Protein AF-A0A9D5B516-F1 (afdb_monomer_lite)

InterPro domains:
  IPR006068 Cation-transporting P-type ATPase, C-terminal [PF00689] (75-231)
  IPR023298 P-type ATPase, transmembrane domain superfamily [SSF81665] (30-233)

Organism: Pisum sativum (NCBI:txid3888)

Foldseek 3Di:
DDDDDDDDDDDPDDALPDPVNVVVVVVVVVVPPCPPVNVVVVVVVVVVVVLQVVVVVVVVVVVVVLVCCLVVCLVVCVVVPPDPDVVVVLDDDDDPPDPPDDVLNVLLVVLLVVLLVVVLVCLQPCVCVVVVDDDPCSNQQSVQLSVLLSLLLVLLVSLLSNDSQDLCSPVCCVVDPVNVVVSVVSVVVSQCCQQPVCVSNVHHNHPVVSVVVSNVSSVVSSVSSSVSSPDDDPPVPPPPPPDPPPDDDDDDDPPDD

Radius of gyration: 33.3 Å; chains: 1; bounding box: 100×60×93 Å

Sequence (257 aa):
MGGYVKRKMLVTTVGMRTEWGKLMETLNEGGDDETPLQVKLNGVATIIGKIGLGFAIVTFLVLTIRFLVEKALHGALALATEPPNDGLLKRPPVGRGTSFITKTIWRNTIGQSIYQLIVLAILNFDGKRLLRIGGSDATEVLNTLIFNSFVFCQVFNEINSRDMEKINIFKGMFDCCIFLMIIFATVAFQAVIVEFLGAFASTVPLSWQFWLLSVLIGAISMPVAVILKRIPVENKNTTNKQHHDGYDALPSGPELA

pLDDT: mean 70.02, std 14.59, range [35.12, 92.56]

Secondary structure (DSSP, 8-state):
-PPP--PPP-----STTSHHHHHHHHHHHTTSS--HHHHHHHHHHHHHHHHHHHHHHHHHHHHHHHHHHHHHHHHHHHHHH----TTSTTSPP--TT--SS-HHHHHHHHHHHHHHHHHHHHHHHHHHHHTT--STTHHHHHHHHHHHHHHHHHHHHHHHHT-SS-S-TTTTTTT-HHHHHHHHHHHHHHHHHHHH-HHHHT--PPPHHHHHHHHHHHHHHHHHHHHHHHS------------TTS-PPPP-SS---

Structure (mmCIF, N/CA/C/O backbone):
data_AF-A0A9D5B516-F1
#
_entry.id   AF-A0A9D5B516-F1
#
loop_
_atom_site.group_PDB
_atom_site.id
_atom_site.type_symbol
_atom_site.label_atom_id
_atom_site.label_alt_id
_atom_site.label_comp_id
_atom_site.label_asym_id
_atom_site.label_entity_id
_atom_site.label_seq_id
_atom_site.pdbx_PDB_ins_code
_atom_site.Cartn_x
_atom_site.Cartn_y
_atom_site.Cartn_z
_atom_site.occupancy
_atom_site.B_iso_or_equiv
_atom_site.auth_seq_id
_atom_site.auth_comp_id
_atom_site.auth_asym_id
_atom_site.auth_atom_id
_atom_site.pdbx_PDB_model_num
ATOM 1 N N . MET A 1 1 ? 70.829 41.400 -36.667 1.00 46.44 1 MET A N 1
ATOM 2 C CA . MET A 1 1 ? 70.015 42.555 -37.108 1.00 46.44 1 MET A CA 1
ATOM 3 C C . MET A 1 1 ? 68.757 41.995 -37.774 1.00 46.44 1 MET A C 1
ATOM 5 O O . MET A 1 1 ? 68.858 41.477 -38.875 1.00 46.44 1 MET A O 1
ATOM 9 N N . GLY A 1 2 ? 67.629 41.919 -37.055 1.00 50.34 2 GLY A N 1
ATOM 10 C CA . GLY A 1 2 ? 66.394 41.271 -37.531 1.00 50.34 2 GLY A CA 1
ATOM 11 C C . GLY A 1 2 ? 65.513 42.237 -38.326 1.00 50.34 2 GLY A C 1
ATOM 12 O O . GLY A 1 2 ? 65.158 43.296 -37.814 1.00 50.34 2 GLY A O 1
ATOM 13 N N . GLY A 1 3 ? 65.196 41.897 -39.577 1.00 57.47 3 GLY A N 1
ATOM 14 C CA . GLY A 1 3 ? 64.365 42.714 -40.464 1.00 57.47 3 GLY A CA 1
ATOM 15 C C . GLY A 1 3 ? 62.874 42.405 -40.310 1.00 57.47 3 GLY A C 1
ATOM 16 O O . GLY A 1 3 ? 62.458 41.259 -40.454 1.00 57.47 3 GLY A O 1
ATOM 17 N N . TYR A 1 4 ? 62.059 43.428 -40.049 1.00 59.72 4 TYR A N 1
ATOM 18 C CA . TYR A 1 4 ? 60.600 43.316 -40.023 1.00 59.72 4 TYR A CA 1
ATOM 19 C C . TYR A 1 4 ? 60.025 43.516 -41.432 1.00 59.72 4 TYR A C 1
ATOM 21 O O . TYR A 1 4 ? 60.155 44.590 -42.017 1.00 59.72 4 TYR A O 1
ATOM 29 N N . VAL A 1 5 ? 59.346 42.499 -41.971 1.00 71.00 5 VAL A N 1
ATOM 30 C CA . VAL A 1 5 ? 58.589 42.599 -43.230 1.00 71.00 5 VAL A CA 1
ATOM 31 C C . VAL A 1 5 ? 57.191 43.141 -42.932 1.00 71.00 5 VAL A C 1
ATOM 33 O O . VAL A 1 5 ? 56.378 42.480 -42.285 1.00 71.00 5 VAL A O 1
ATOM 36 N N . LYS A 1 6 ? 56.887 44.346 -43.424 1.00 66.25 6 LYS A N 1
ATOM 37 C CA . LYS A 1 6 ? 55.559 44.966 -43.297 1.00 66.25 6 LYS A CA 1
ATOM 38 C C . LYS A 1 6 ? 54.643 44.443 -44.411 1.00 66.25 6 LYS A C 1
ATOM 40 O O . LYS A 1 6 ? 54.764 44.861 -45.558 1.00 66.25 6 LYS A O 1
ATOM 45 N N . ARG A 1 7 ? 53.714 43.537 -44.085 1.00 74.25 7 ARG A N 1
ATOM 46 C CA . ARG A 1 7 ? 52.625 43.130 -44.993 1.00 74.25 7 ARG A CA 1
ATOM 47 C C . ARG A 1 7 ? 51.401 44.013 -44.754 1.00 74.25 7 ARG A C 1
ATOM 49 O O . ARG A 1 7 ? 50.994 44.199 -43.611 1.00 74.25 7 ARG A O 1
ATOM 56 N N . LYS A 1 8 ? 50.825 44.562 -45.826 1.00 70.25 8 LYS A N 1
ATOM 57 C CA . LYS A 1 8 ? 49.517 45.232 -45.795 1.00 70.25 8 LYS A CA 1
ATOM 58 C C . LYS A 1 8 ? 48.463 44.232 -46.264 1.00 70.25 8 LYS A C 1
ATOM 60 O O . LYS A 1 8 ? 48.604 43.661 -47.340 1.00 70.25 8 LYS A O 1
ATOM 65 N N . MET A 1 9 ? 47.449 44.007 -45.437 1.00 79.31 9 MET A N 1
ATOM 66 C CA . MET A 1 9 ? 46.329 43.110 -45.716 1.00 79.31 9 MET A CA 1
ATOM 67 C C . MET A 1 9 ? 45.123 43.964 -46.111 1.00 79.31 9 MET A C 1
ATOM 69 O O . MET A 1 9 ? 44.780 44.900 -45.390 1.00 79.31 9 MET A O 1
ATOM 73 N N . LEU A 1 10 ? 44.518 43.682 -47.266 1.00 76.12 10 LEU A N 1
ATOM 74 C CA . LEU A 1 10 ? 43.306 44.359 -47.719 1.00 76.12 10 LEU A CA 1
ATOM 75 C C . LEU A 1 10 ? 42.102 43.528 -47.270 1.00 76.12 10 LEU A C 1
ATOM 77 O O . LEU A 1 10 ? 41.919 42.404 -47.731 1.00 76.12 10 LEU A O 1
ATOM 81 N N . VAL A 1 11 ? 41.305 44.064 -46.350 1.00 73.62 11 VAL A N 1
ATOM 82 C CA . VAL A 1 11 ? 40.075 43.408 -45.899 1.00 73.62 11 VAL A CA 1
ATOM 83 C C . VAL A 1 11 ? 38.966 43.775 -46.881 1.00 73.62 11 VAL A C 1
ATOM 85 O O . VAL A 1 11 ? 38.553 44.929 -46.943 1.00 73.62 11 VAL A O 1
ATOM 88 N N . THR A 1 12 ? 38.523 42.811 -47.688 1.00 76.56 12 THR A N 1
ATOM 89 C CA . THR A 1 12 ? 37.541 43.033 -48.764 1.00 76.56 12 THR A CA 1
ATOM 90 C C . THR A 1 12 ? 36.096 43.048 -48.267 1.00 76.56 12 THR A C 1
ATOM 92 O O . THR A 1 12 ? 35.256 43.713 -48.866 1.00 76.56 12 THR A O 1
ATOM 95 N N . THR A 1 13 ? 35.799 42.359 -47.162 1.00 72.12 13 THR A N 1
ATOM 96 C CA . THR A 1 13 ? 34.459 42.288 -46.555 1.00 72.12 13 THR A CA 1
ATOM 97 C C . THR A 1 13 ? 34.554 41.964 -45.063 1.00 72.12 13 THR A C 1
ATOM 99 O O . THR A 1 13 ? 35.374 41.135 -44.674 1.00 72.12 13 THR A O 1
ATOM 102 N N . VAL A 1 14 ? 33.688 42.565 -44.241 1.00 78.44 14 VAL A N 1
ATOM 103 C CA . VAL A 1 14 ? 33.515 42.271 -42.803 1.00 78.44 14 VAL A CA 1
ATOM 104 C C . VAL A 1 14 ? 32.015 42.128 -42.515 1.00 78.44 14 VAL A C 1
ATOM 106 O O . VAL A 1 14 ? 31.201 42.765 -43.184 1.00 78.44 14 VAL A O 1
ATOM 109 N N . GLY A 1 15 ? 31.636 41.291 -41.546 1.00 79.31 15 GLY A N 1
ATOM 110 C CA . GLY A 1 15 ? 30.239 41.090 -41.134 1.00 79.31 15 GLY A CA 1
ATOM 111 C C . GLY A 1 15 ? 29.528 39.946 -41.868 1.00 79.31 15 GLY A C 1
ATOM 112 O O . GLY A 1 15 ? 30.177 39.053 -42.411 1.00 79.31 15 GLY A O 1
ATOM 113 N N . MET A 1 16 ? 28.191 39.966 -41.897 1.00 77.69 16 MET A N 1
ATOM 114 C CA . MET A 1 16 ? 27.343 38.852 -42.380 1.00 77.69 16 MET A CA 1
ATOM 115 C C . MET A 1 16 ? 27.562 38.484 -43.858 1.00 77.69 16 MET A C 1
ATOM 117 O O . MET A 1 16 ? 27.297 37.368 -44.275 1.00 77.69 16 MET A O 1
ATOM 121 N N . ARG A 1 17 ? 28.136 39.393 -44.660 1.00 78.12 17 ARG A N 1
ATOM 122 C CA . ARG A 1 17 ? 28.487 39.128 -46.068 1.00 78.12 17 ARG A CA 1
ATOM 123 C C . ARG A 1 17 ? 29.756 38.281 -46.244 1.00 78.12 17 ARG A C 1
ATOM 125 O O . ARG A 1 17 ? 30.077 37.920 -47.374 1.00 78.12 17 ARG A O 1
ATOM 132 N N . THR A 1 18 ? 30.489 38.008 -45.164 1.00 85.56 18 THR A N 1
ATOM 133 C CA . THR A 1 18 ? 31.666 37.125 -45.167 1.00 85.56 18 THR A CA 1
ATOM 134 C C . THR A 1 18 ? 31.250 35.661 -45.083 1.00 85.56 18 THR A C 1
ATOM 136 O O . THR A 1 18 ? 30.180 35.354 -44.576 1.00 85.56 18 THR A O 1
ATOM 139 N N . GLU A 1 19 ? 32.112 34.744 -45.518 1.00 79.25 19 GLU A N 1
ATOM 140 C CA . GLU A 1 19 ? 31.844 33.301 -45.414 1.00 79.25 19 GLU A CA 1
ATOM 141 C C . GLU A 1 19 ? 31.667 32.846 -43.956 1.00 79.25 19 GLU A C 1
ATOM 143 O O . GLU A 1 19 ? 30.775 32.060 -43.664 1.00 79.25 19 GLU A O 1
ATOM 148 N N . TRP A 1 20 ? 32.435 33.414 -43.019 1.00 81.56 20 TRP A N 1
ATOM 149 C CA . TRP A 1 20 ? 32.234 33.198 -41.581 1.00 81.56 20 TRP A CA 1
ATOM 150 C C . TRP A 1 20 ? 30.916 33.791 -41.076 1.00 81.56 20 TRP A C 1
ATOM 152 O O . TRP A 1 20 ? 30.279 33.205 -40.208 1.00 81.56 20 TRP A O 1
ATOM 162 N N . GLY A 1 21 ? 30.495 34.928 -41.636 1.00 83.38 21 GLY A N 1
ATOM 163 C CA . GLY A 1 21 ? 29.203 35.551 -41.362 1.00 83.38 21 GLY A CA 1
ATOM 164 C C . GLY A 1 21 ? 28.033 34.685 -41.820 1.00 83.38 21 GLY A C 1
ATOM 165 O O . GLY A 1 21 ? 27.138 34.438 -41.024 1.00 83.38 21 GLY A O 1
ATOM 166 N N . LYS A 1 22 ? 28.090 34.152 -43.046 1.00 80.88 22 LYS A N 1
ATOM 167 C CA . LYS A 1 22 ? 27.089 33.214 -43.577 1.00 80.88 22 LYS A CA 1
ATOM 168 C C . LYS A 1 22 ? 27.069 31.894 -42.812 1.00 80.88 22 LYS A C 1
ATOM 170 O O . LYS A 1 22 ? 25.999 31.374 -42.539 1.00 80.88 22 LYS A O 1
ATOM 175 N N . LEU A 1 23 ? 28.235 31.360 -42.431 1.00 80.56 23 LEU A N 1
ATOM 176 C CA . LEU A 1 23 ? 28.307 30.148 -41.612 1.00 80.56 23 LEU A CA 1
ATOM 177 C C . LEU A 1 23 ? 27.648 30.387 -40.248 1.00 80.56 23 LEU A C 1
ATOM 179 O O . LEU A 1 23 ? 26.843 29.577 -39.802 1.00 80.56 23 LEU A O 1
ATOM 183 N N . MET A 1 24 ? 27.936 31.527 -39.617 1.00 76.31 24 MET A N 1
ATOM 184 C CA . MET A 1 24 ? 27.308 31.909 -38.355 1.00 76.31 24 MET A CA 1
ATOM 185 C C . MET A 1 24 ? 25.801 32.143 -38.513 1.00 76.31 24 MET A C 1
ATOM 187 O O . MET A 1 24 ? 25.052 31.749 -37.632 1.00 76.31 24 MET A O 1
ATOM 191 N N . GLU A 1 25 ? 25.350 32.718 -39.630 1.00 76.06 25 GLU A N 1
ATOM 192 C CA . GLU A 1 25 ? 23.928 32.894 -39.957 1.00 76.06 25 GLU A CA 1
ATOM 193 C C . GLU A 1 25 ? 23.224 31.540 -40.114 1.00 76.06 25 GLU A C 1
ATOM 195 O O . GLU A 1 25 ? 22.219 31.321 -39.454 1.00 76.06 25 GLU A O 1
ATOM 200 N N . THR A 1 26 ? 23.813 30.578 -40.837 1.00 70.00 26 THR A N 1
ATOM 201 C CA . THR A 1 26 ? 23.263 29.210 -40.954 1.00 70.00 26 THR A CA 1
ATOM 202 C C . THR A 1 26 ? 23.286 28.422 -39.639 1.00 70.00 26 THR A C 1
ATOM 204 O O . THR A 1 26 ? 22.403 27.607 -39.385 1.00 70.00 26 THR A O 1
ATOM 207 N N . LEU A 1 27 ? 24.284 28.657 -38.779 1.00 72.94 27 LEU A N 1
ATOM 208 C CA . LEU A 1 27 ? 24.354 28.053 -37.445 1.00 72.94 27 LEU A CA 1
ATOM 209 C C . LEU A 1 27 ? 23.358 28.701 -36.474 1.00 72.94 27 LEU A C 1
ATOM 211 O O . LEU A 1 27 ? 22.852 28.021 -35.587 1.00 72.94 27 LEU A O 1
ATOM 215 N N . ASN A 1 28 ? 23.087 29.998 -36.638 1.00 69.06 28 ASN A N 1
ATOM 216 C CA . ASN A 1 28 ? 22.133 30.752 -35.832 1.00 69.06 28 ASN A CA 1
ATOM 217 C C . ASN A 1 28 ? 20.682 30.500 -36.276 1.00 69.06 28 ASN A C 1
ATOM 219 O O . ASN A 1 28 ? 19.809 30.419 -35.422 1.00 69.06 28 ASN A O 1
ATOM 223 N N . GLU A 1 29 ? 20.427 30.299 -37.574 1.00 66.19 29 GLU A N 1
ATOM 224 C CA . GLU A 1 29 ? 19.147 29.783 -38.090 1.00 66.19 29 GLU A CA 1
ATOM 225 C C . GLU A 1 29 ? 18.849 28.379 -37.541 1.00 66.19 29 GLU A C 1
ATOM 227 O O . GLU A 1 29 ? 17.718 28.102 -37.169 1.00 66.19 29 GLU A O 1
ATOM 232 N N . GLY A 1 30 ? 19.860 27.516 -37.391 1.00 56.66 30 GLY A N 1
ATOM 233 C CA . GLY A 1 30 ? 19.705 26.194 -36.765 1.00 56.66 30 GLY A CA 1
ATOM 234 C C . GLY A 1 30 ? 19.709 26.182 -35.227 1.00 56.66 30 GLY A C 1
ATOM 235 O O . GLY A 1 30 ? 19.754 25.098 -34.644 1.00 56.66 30 GLY A O 1
ATOM 236 N N . GLY A 1 31 ? 19.740 27.350 -34.571 1.00 56.09 31 GLY A N 1
ATOM 237 C CA . GLY A 1 31 ? 19.899 27.489 -33.117 1.00 56.09 31 GLY A CA 1
ATOM 238 C C . GLY A 1 31 ? 18.596 27.597 -32.316 1.00 56.09 31 GLY A C 1
ATOM 239 O O . GLY A 1 31 ? 18.616 27.305 -31.122 1.00 56.09 31 GLY A O 1
ATOM 240 N N . ASP A 1 32 ? 17.488 27.974 -32.961 1.00 55.53 32 ASP A N 1
ATOM 241 C CA . ASP A 1 32 ? 16.155 28.107 -32.336 1.00 55.53 32 ASP A CA 1
ATOM 242 C C . ASP A 1 32 ? 15.186 26.982 -32.744 1.00 55.53 32 ASP A C 1
ATOM 244 O O . ASP A 1 32 ? 14.151 26.770 -32.108 1.00 55.53 32 ASP A O 1
ATOM 248 N N . ASP A 1 33 ? 15.541 26.211 -33.771 1.00 58.66 33 ASP A N 1
ATOM 249 C CA . ASP A 1 33 ? 14.797 25.023 -34.158 1.00 58.66 33 ASP A CA 1
ATOM 250 C C . ASP A 1 33 ? 15.188 23.875 -33.225 1.00 58.66 33 ASP A C 1
ATOM 252 O O . ASP A 1 33 ? 16.265 23.278 -33.346 1.00 58.66 33 ASP A O 1
ATOM 256 N N . GLU A 1 34 ? 14.307 23.547 -32.272 1.00 57.66 34 GLU A N 1
ATOM 257 C CA . GLU A 1 34 ? 14.421 22.317 -31.491 1.00 57.66 34 GLU A CA 1
ATOM 258 C C . GLU A 1 34 ? 14.711 21.161 -32.459 1.00 57.66 34 GLU A C 1
ATOM 260 O O . GLU A 1 34 ? 13.887 20.827 -33.314 1.00 57.66 34 GLU A O 1
ATOM 265 N N . THR A 1 35 ? 15.914 20.574 -32.367 1.00 71.19 35 THR A N 1
ATOM 266 C CA . THR A 1 35 ? 16.351 19.535 -33.314 1.00 71.19 35 THR A CA 1
ATOM 267 C C . THR A 1 35 ? 15.243 18.489 -33.498 1.00 71.19 35 THR A C 1
ATOM 269 O O . THR A 1 35 ? 14.591 18.116 -32.518 1.00 71.19 35 THR A O 1
ATOM 272 N N . PRO A 1 36 ? 15.027 17.944 -34.705 1.00 61.41 36 PRO A N 1
ATOM 273 C CA . PRO A 1 36 ? 13.879 17.077 -34.994 1.00 61.41 36 PRO A CA 1
ATOM 274 C C . PRO A 1 36 ? 13.800 15.820 -34.107 1.00 61.41 36 PRO A C 1
ATOM 276 O O . PRO A 1 36 ? 12.753 15.176 -34.020 1.00 61.41 36 PRO A O 1
ATOM 279 N N . LEU A 1 37 ? 14.894 15.462 -33.426 1.00 71.06 37 LEU A N 1
ATOM 280 C CA . LEU A 1 37 ? 14.925 14.427 -32.397 1.00 71.06 37 LEU A CA 1
ATOM 281 C C . LEU A 1 37 ? 14.364 14.908 -31.042 1.00 71.06 37 LEU A C 1
ATOM 283 O O . LEU A 1 37 ? 13.624 14.164 -30.402 1.00 71.06 37 LEU A O 1
ATOM 287 N N . GLN A 1 38 ? 14.675 16.140 -30.622 1.00 66.38 38 GLN A N 1
ATOM 288 C CA . GLN A 1 38 ? 14.186 16.749 -29.379 1.00 66.38 38 GLN A CA 1
ATOM 289 C C . GLN A 1 38 ? 12.669 16.949 -29.403 1.00 66.38 38 GLN A C 1
ATOM 291 O O . GLN A 1 38 ? 12.015 16.568 -28.440 1.00 66.38 38 GLN A O 1
ATOM 296 N N . VAL A 1 39 ? 12.085 17.402 -30.517 1.00 76.75 39 VAL A N 1
ATOM 297 C CA . VAL A 1 39 ? 10.618 17.543 -30.644 1.00 76.75 39 VAL A CA 1
ATOM 298 C C . VAL A 1 39 ? 9.911 16.186 -30.513 1.00 76.75 39 VAL A C 1
ATOM 300 O O . VAL A 1 39 ? 8.885 16.065 -29.841 1.00 76.75 39 VAL A O 1
ATOM 303 N N . LYS A 1 40 ? 10.484 15.124 -31.099 1.00 75.56 40 LYS A N 1
ATOM 304 C CA . LYS A 1 40 ? 9.955 13.754 -30.968 1.00 75.56 40 LYS A CA 1
ATOM 305 C C . LYS A 1 40 ? 10.063 13.235 -29.535 1.00 75.56 40 LYS A C 1
ATOM 307 O O . LYS A 1 40 ? 9.105 12.654 -29.027 1.00 75.56 40 LYS A O 1
ATOM 312 N N . LEU A 1 41 ? 11.200 13.459 -28.878 1.00 79.88 41 LEU A N 1
ATOM 313 C CA . LEU A 1 41 ? 11.422 13.074 -27.482 1.00 79.88 41 LEU A CA 1
ATOM 314 C C . LEU A 1 41 ? 10.520 13.858 -26.523 1.00 79.88 41 LEU A C 1
ATOM 316 O O . LEU A 1 41 ? 9.951 13.259 -25.616 1.00 79.88 41 LEU A O 1
ATOM 320 N N . ASN A 1 42 ? 10.322 15.156 -26.756 1.00 77.00 42 ASN A N 1
ATOM 321 C CA . ASN A 1 42 ? 9.428 16.005 -25.973 1.00 77.00 42 ASN A CA 1
ATOM 322 C C . ASN A 1 42 ? 7.961 15.566 -26.138 1.00 77.00 42 ASN A C 1
ATOM 324 O O . ASN A 1 42 ? 7.213 15.473 -25.162 1.00 77.00 42 ASN A O 1
ATOM 328 N N . GLY A 1 43 ? 7.565 15.173 -27.354 1.00 79.88 43 GLY A N 1
ATOM 329 C CA . GLY A 1 43 ? 6.263 14.556 -27.617 1.00 79.88 43 GLY A CA 1
ATOM 330 C C . GLY A 1 43 ? 6.055 13.255 -26.834 1.00 79.88 43 GLY A C 1
ATOM 331 O O . GLY A 1 43 ? 5.041 13.102 -26.151 1.00 79.88 43 GLY A O 1
ATOM 332 N N . VAL A 1 44 ? 7.030 12.340 -26.867 1.00 81.06 44 VAL A N 1
ATOM 333 C CA . VAL A 1 44 ? 6.978 11.078 -26.105 1.00 81.06 44 VAL A CA 1
ATOM 334 C C . VAL A 1 44 ? 6.959 11.340 -24.595 1.00 81.06 44 VAL A C 1
ATOM 336 O O . VAL A 1 44 ? 6.117 10.784 -23.891 1.00 81.06 44 VAL A O 1
ATOM 339 N N . ALA A 1 45 ? 7.813 12.235 -24.097 1.00 75.75 45 ALA A N 1
ATOM 340 C CA . ALA A 1 45 ? 7.867 12.607 -22.685 1.00 75.75 45 ALA A CA 1
ATOM 341 C C . ALA A 1 45 ? 6.539 13.208 -22.197 1.00 75.75 45 ALA A C 1
ATOM 343 O O . ALA A 1 45 ? 6.054 12.860 -21.120 1.00 75.75 45 ALA A O 1
ATOM 344 N N . THR A 1 46 ? 5.900 14.044 -23.017 1.00 75.88 46 THR A N 1
ATOM 345 C CA . THR A 1 46 ? 4.600 14.650 -22.700 1.00 75.88 46 THR A CA 1
ATOM 346 C C . THR A 1 46 ? 3.477 13.610 -22.663 1.00 75.88 46 THR A C 1
ATOM 348 O O . THR A 1 46 ? 2.592 13.684 -21.807 1.00 75.88 46 THR A O 1
ATOM 351 N N . ILE A 1 47 ? 3.502 12.613 -23.554 1.00 78.94 47 ILE A N 1
ATOM 352 C CA . ILE A 1 47 ? 2.527 11.511 -23.557 1.00 78.94 47 ILE A CA 1
ATOM 353 C C . ILE A 1 47 ? 2.689 10.649 -22.302 1.00 78.94 47 ILE A C 1
ATOM 355 O O . ILE A 1 47 ? 1.702 10.387 -21.612 1.00 78.94 47 ILE A O 1
ATOM 359 N N . ILE A 1 48 ? 3.925 10.276 -21.964 1.00 80.38 48 ILE A N 1
ATOM 360 C CA . ILE A 1 48 ? 4.233 9.519 -20.742 1.00 80.38 48 ILE A CA 1
ATOM 361 C C . ILE A 1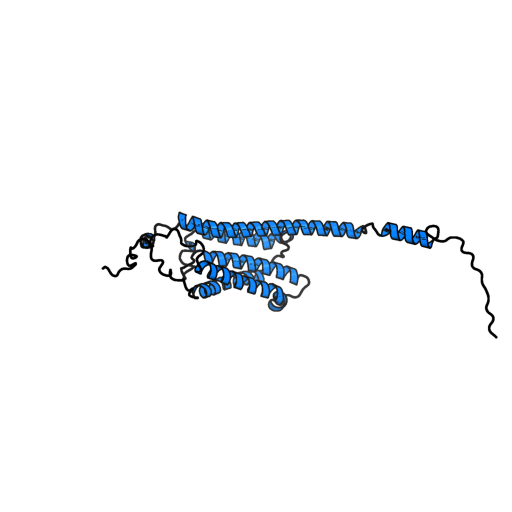 48 ? 3.781 10.311 -19.506 1.00 80.38 48 ILE A C 1
ATOM 363 O O . ILE A 1 48 ? 3.119 9.760 -18.627 1.00 80.38 48 ILE A O 1
ATOM 367 N N . GLY A 1 49 ? 4.052 11.620 -19.473 1.00 70.94 49 GLY A N 1
ATOM 368 C CA . GLY A 1 49 ? 3.629 12.506 -18.389 1.00 70.94 49 GLY A CA 1
ATOM 369 C C . GLY A 1 49 ? 2.108 12.583 -18.225 1.00 70.94 49 GLY A C 1
ATOM 370 O O . GLY A 1 49 ? 1.609 12.512 -17.103 1.00 70.94 49 GLY A O 1
ATOM 371 N N . LYS A 1 50 ? 1.347 12.663 -19.324 1.00 73.00 50 LYS A N 1
ATOM 372 C CA . LYS A 1 50 ? -0.128 12.678 -19.289 1.00 73.00 50 LYS A CA 1
ATOM 373 C C . LYS A 1 50 ? -0.723 11.363 -18.791 1.00 73.00 50 LYS A C 1
ATOM 375 O O . LYS A 1 50 ? -1.674 11.392 -18.011 1.00 73.00 50 LYS A O 1
ATOM 380 N N . ILE A 1 51 ? -0.166 10.230 -19.219 1.00 77.06 51 ILE A N 1
ATOM 381 C CA . ILE A 1 51 ? -0.600 8.901 -18.765 1.00 77.06 51 ILE A CA 1
ATOM 382 C C . ILE A 1 51 ? -0.293 8.739 -17.271 1.00 77.06 51 ILE A C 1
ATOM 384 O O . ILE A 1 51 ? -1.184 8.384 -16.498 1.00 77.06 51 ILE A O 1
ATOM 388 N N . GLY A 1 52 ? 0.927 9.093 -16.852 1.00 69.62 52 GLY A N 1
ATOM 389 C CA . GLY A 1 52 ? 1.336 9.052 -15.447 1.00 69.62 52 GLY A CA 1
ATOM 390 C C . GLY A 1 52 ? 0.478 9.950 -14.552 1.00 69.62 52 GLY A C 1
ATOM 391 O O . GLY A 1 52 ? 0.055 9.529 -13.476 1.00 69.62 52 GLY A O 1
ATOM 392 N N . LEU A 1 53 ? 0.140 11.158 -15.014 1.00 71.94 53 LEU A N 1
ATOM 393 C CA . LEU A 1 53 ? -0.744 12.073 -14.289 1.00 71.94 53 LEU A CA 1
ATOM 394 C C . LEU A 1 53 ? -2.174 11.524 -14.176 1.00 71.94 53 LEU A C 1
ATOM 396 O O . LEU A 1 53 ? -2.769 11.584 -13.101 1.00 71.94 53 LEU A O 1
ATOM 400 N N . GLY A 1 54 ? -2.716 10.954 -15.256 1.00 74.19 54 GLY A N 1
ATOM 401 C CA . GLY A 1 54 ? -4.026 10.303 -15.237 1.00 74.19 54 GLY A CA 1
ATOM 402 C C . GLY A 1 54 ? -4.085 9.168 -14.214 1.00 74.19 54 GLY A C 1
ATOM 403 O O . GLY A 1 54 ? -5.024 9.098 -13.422 1.00 74.19 54 GLY A O 1
ATOM 404 N N . PHE A 1 55 ? -3.047 8.332 -14.158 1.00 70.19 55 PHE A N 1
ATOM 405 C CA . PHE A 1 55 ? -2.960 7.241 -13.189 1.00 70.19 55 PHE A CA 1
ATOM 406 C C . PHE A 1 55 ? -2.796 7.732 -11.747 1.00 70.19 55 PHE A C 1
ATOM 408 O O . PHE A 1 55 ? -3.433 7.188 -10.844 1.00 70.19 55 PHE A O 1
ATOM 415 N N . ALA A 1 56 ? -2.001 8.780 -11.517 1.00 60.66 56 ALA A N 1
ATOM 416 C CA . ALA A 1 56 ? -1.872 9.393 -10.198 1.00 60.66 56 ALA A CA 1
ATOM 417 C C . ALA A 1 56 ? -3.228 9.907 -9.692 1.00 60.66 56 ALA A C 1
ATOM 419 O O . ALA A 1 56 ? -3.580 9.673 -8.538 1.00 60.66 56 ALA A O 1
ATOM 420 N N . ILE A 1 57 ? -4.021 10.530 -10.568 1.00 75.69 57 ILE A N 1
ATOM 421 C CA . ILE A 1 57 ? -5.370 11.006 -10.245 1.00 75.69 57 ILE A CA 1
ATOM 422 C C . ILE A 1 57 ? -6.316 9.831 -9.983 1.00 75.69 57 ILE A C 1
ATOM 424 O O . ILE A 1 57 ? -7.029 9.848 -8.986 1.00 75.69 57 ILE A O 1
ATOM 428 N N . VAL A 1 58 ? -6.312 8.792 -10.822 1.00 75.19 58 VAL A N 1
ATOM 429 C CA . VAL A 1 58 ? -7.159 7.602 -10.620 1.00 75.19 58 VAL A CA 1
ATOM 430 C C . VAL A 1 58 ? -6.800 6.891 -9.320 1.00 75.19 58 VAL A C 1
ATOM 432 O O . VAL A 1 58 ? -7.685 6.590 -8.527 1.00 75.19 58 VAL A O 1
ATOM 435 N N . THR A 1 59 ? -5.513 6.677 -9.055 1.00 63.31 59 THR A N 1
ATOM 436 C CA . THR A 1 59 ? -5.032 6.052 -7.817 1.00 63.31 59 THR A CA 1
ATOM 437 C C . THR A 1 59 ? -5.394 6.907 -6.611 1.00 63.31 59 THR A C 1
ATOM 439 O O . THR A 1 59 ? -5.923 6.391 -5.630 1.00 63.31 59 THR A O 1
ATOM 442 N N . PHE A 1 60 ? -5.194 8.223 -6.691 1.00 64.38 60 PHE A N 1
ATOM 443 C CA . PHE A 1 60 ? -5.605 9.155 -5.647 1.00 64.38 60 PHE A CA 1
ATOM 444 C C . PHE A 1 60 ? -7.116 9.110 -5.405 1.00 64.38 60 PHE A C 1
ATOM 446 O O . PHE A 1 60 ? -7.535 9.066 -4.253 1.00 64.38 60 PHE A O 1
ATOM 453 N N . LEU A 1 61 ? -7.939 9.061 -6.456 1.00 63.62 61 LEU A N 1
ATOM 454 C CA . LEU A 1 61 ? -9.394 8.961 -6.345 1.00 63.62 61 LEU A CA 1
ATOM 455 C C . LEU A 1 61 ? -9.830 7.618 -5.770 1.00 63.62 61 LEU A C 1
ATOM 457 O O . LEU A 1 61 ? -10.669 7.606 -4.883 1.00 63.62 61 LEU A O 1
ATOM 461 N N . VAL A 1 62 ? -9.250 6.500 -6.204 1.00 71.75 62 VAL A N 1
ATOM 462 C CA . VAL A 1 62 ? -9.550 5.169 -5.655 1.00 71.75 62 VAL A CA 1
ATOM 463 C C . VAL A 1 62 ? -9.162 5.103 -4.182 1.00 71.75 62 VAL A C 1
ATOM 465 O O . VAL A 1 62 ? -9.959 4.646 -3.370 1.00 71.75 62 VAL A O 1
ATOM 468 N N . LEU A 1 63 ? -7.983 5.605 -3.810 1.00 64.50 63 LEU A N 1
ATOM 469 C CA . LEU A 1 63 ? -7.551 5.673 -2.413 1.00 64.50 63 LEU A CA 1
ATOM 470 C C . LEU A 1 63 ? -8.411 6.640 -1.595 1.00 64.50 63 LEU A C 1
ATOM 472 O O . LEU A 1 63 ? -8.732 6.336 -0.452 1.00 64.50 63 LEU A O 1
ATOM 476 N N . THR A 1 64 ? -8.835 7.764 -2.173 1.00 55.34 64 THR A N 1
ATOM 477 C CA . THR A 1 64 ? -9.727 8.734 -1.518 1.00 55.34 64 THR A CA 1
ATOM 478 C C . THR A 1 64 ? -11.130 8.168 -1.350 1.00 55.34 64 THR A C 1
ATOM 480 O O . THR A 1 64 ? -11.722 8.328 -0.291 1.00 55.34 64 THR A O 1
ATOM 483 N N . ILE A 1 65 ? -11.659 7.465 -2.349 1.00 63.91 65 ILE A N 1
ATOM 484 C CA . ILE A 1 65 ? -12.944 6.770 -2.273 1.00 63.91 65 ILE A CA 1
ATOM 485 C C . ILE A 1 65 ? -12.845 5.636 -1.264 1.00 63.91 65 ILE A C 1
ATOM 487 O O . ILE A 1 65 ? -13.743 5.518 -0.446 1.00 63.91 65 ILE A O 1
ATOM 491 N N . ARG A 1 66 ? -11.762 4.848 -1.245 1.00 66.38 66 ARG A N 1
ATOM 492 C CA . ARG A 1 66 ? -11.542 3.854 -0.185 1.00 66.38 66 ARG A CA 1
ATOM 493 C C . ARG A 1 66 ? -11.501 4.525 1.178 1.00 66.38 66 ARG A C 1
ATOM 495 O O . ARG A 1 66 ? -12.281 4.133 2.022 1.00 66.38 66 ARG A O 1
ATOM 502 N N . PHE A 1 67 ? -10.723 5.587 1.365 1.00 63.19 67 PHE A N 1
ATOM 503 C CA . PHE A 1 67 ? -10.671 6.334 2.624 1.00 63.19 67 PHE A CA 1
ATOM 504 C C . PHE A 1 67 ? -12.042 6.896 3.035 1.00 63.19 67 PHE A C 1
ATOM 506 O O . PHE A 1 67 ? -12.421 6.817 4.201 1.00 63.19 67 PHE A O 1
ATOM 513 N N . LEU A 1 68 ? -12.805 7.454 2.093 1.00 58.94 68 LEU A N 1
ATOM 514 C CA . LEU A 1 68 ? -14.131 8.009 2.351 1.00 58.94 68 LEU A CA 1
ATOM 515 C C . LEU A 1 68 ? -15.162 6.925 2.615 1.00 58.94 68 LEU A C 1
ATOM 517 O O . LEU A 1 68 ? -15.931 7.079 3.548 1.00 58.94 68 LEU A O 1
ATOM 521 N N . VAL A 1 69 ? -15.184 5.839 1.847 1.00 60.00 69 VAL A N 1
ATOM 522 C CA . VAL A 1 69 ? -16.050 4.685 2.101 1.00 60.00 69 VAL A CA 1
ATOM 523 C C . VAL A 1 69 ? -15.670 4.083 3.438 1.00 60.00 69 VAL A C 1
ATOM 525 O O . VAL A 1 69 ? -16.529 3.876 4.266 1.00 60.00 69 VAL A O 1
ATOM 528 N N . GLU A 1 70 ? -14.400 3.904 3.739 1.00 59.88 70 GLU A N 1
ATOM 529 C CA . GLU A 1 70 ? -13.963 3.372 5.017 1.00 59.88 70 GLU A CA 1
ATOM 530 C C . GLU A 1 70 ? -14.373 4.298 6.173 1.00 59.88 70 GLU A C 1
ATOM 532 O O . GLU A 1 70 ? -14.938 3.838 7.155 1.00 59.88 70 GLU A O 1
ATOM 537 N N . LYS A 1 71 ? -14.226 5.620 6.070 1.00 57.41 71 LYS A N 1
ATOM 538 C CA . LYS A 1 71 ? -14.670 6.536 7.138 1.00 57.41 71 LYS A CA 1
ATOM 539 C C . LYS A 1 71 ? -16.194 6.689 7.217 1.00 57.41 71 LYS A C 1
ATOM 541 O O . LYS A 1 71 ? -16.749 6.692 8.314 1.00 57.41 71 LYS A O 1
ATOM 546 N N . ALA A 1 72 ? -16.865 6.829 6.079 1.00 54.09 72 ALA A N 1
ATOM 547 C CA . ALA A 1 72 ? -18.297 7.096 5.984 1.00 54.09 72 ALA A CA 1
ATOM 548 C C . ALA A 1 72 ? -19.127 5.827 6.167 1.00 54.09 72 ALA A C 1
ATOM 550 O O . ALA A 1 72 ? -20.116 5.867 6.886 1.00 54.09 72 ALA A O 1
ATOM 551 N N . LEU A 1 73 ? -18.718 4.698 5.587 1.00 53.00 73 LEU A N 1
ATOM 552 C CA . LEU A 1 73 ? -19.331 3.394 5.820 1.00 53.00 73 LEU A CA 1
ATOM 553 C C . LEU A 1 73 ? -19.085 2.958 7.262 1.00 53.00 73 LEU A C 1
ATOM 555 O O . LEU A 1 73 ? -20.049 2.598 7.904 1.00 53.00 73 LEU A O 1
ATOM 559 N N . HIS A 1 74 ? -17.893 3.070 7.860 1.00 50.28 74 HIS A N 1
ATOM 560 C CA . HIS A 1 74 ? -17.774 2.734 9.291 1.00 50.28 74 HIS A CA 1
ATOM 561 C C . HIS A 1 74 ? -18.591 3.678 10.193 1.00 50.28 74 HIS A C 1
ATOM 563 O O . HIS A 1 74 ? -19.139 3.222 11.189 1.00 50.28 74 HIS A O 1
ATOM 569 N N . GLY A 1 75 ? -18.756 4.958 9.837 1.00 52.25 75 GLY A N 1
ATOM 570 C CA . GLY A 1 75 ? -19.637 5.879 10.569 1.00 52.25 75 GLY A CA 1
ATOM 571 C C . GLY A 1 75 ? -21.139 5.604 10.382 1.00 52.25 75 GLY A C 1
ATOM 572 O O . GLY A 1 75 ? -21.899 5.662 11.344 1.00 52.25 75 GLY A O 1
ATOM 573 N N . ALA A 1 76 ? -21.575 5.288 9.160 1.00 47.72 76 ALA A N 1
ATOM 574 C CA . ALA A 1 76 ? -22.981 5.094 8.798 1.00 47.72 76 ALA A CA 1
ATOM 575 C C . ALA A 1 76 ? -23.460 3.645 8.982 1.00 47.72 76 ALA A C 1
ATOM 577 O O . ALA A 1 76 ? -24.600 3.419 9.362 1.00 47.72 76 ALA A O 1
ATOM 578 N N . LEU A 1 77 ? -22.597 2.657 8.753 1.00 46.50 77 LEU A N 1
ATOM 579 C CA . LEU A 1 77 ? -22.850 1.229 8.949 1.00 46.50 77 LEU A CA 1
ATOM 580 C C . LEU A 1 77 ? -22.781 0.865 10.442 1.00 46.50 77 LEU A C 1
ATOM 582 O O . LEU A 1 77 ? -23.562 0.023 10.868 1.00 46.50 77 LEU A O 1
ATOM 586 N N . ALA A 1 78 ? -21.970 1.548 11.266 1.00 49.78 78 ALA A N 1
ATOM 587 C CA . ALA A 1 78 ? -22.113 1.474 12.730 1.00 49.78 78 ALA A CA 1
ATOM 588 C C . ALA A 1 78 ? -23.485 1.992 13.194 1.00 49.78 78 ALA A C 1
ATOM 590 O O . ALA A 1 78 ? -24.081 1.435 14.107 1.00 49.78 78 ALA A O 1
ATOM 591 N N . LEU A 1 79 ? -24.021 3.014 12.519 1.00 48.19 79 LEU A N 1
ATOM 592 C CA . LEU A 1 79 ? -25.353 3.547 12.806 1.00 48.19 79 LEU A CA 1
ATOM 593 C C . LEU A 1 79 ? -26.487 2.660 12.254 1.00 48.19 79 LEU A C 1
ATOM 595 O O . LEU A 1 79 ? -27.578 2.652 12.815 1.00 48.19 79 LEU A O 1
ATOM 599 N N . ALA A 1 80 ? -26.243 1.930 11.158 1.00 45.19 80 ALA A N 1
ATOM 600 C CA . ALA A 1 80 ? -27.267 1.187 10.418 1.00 45.19 80 ALA A CA 1
ATOM 601 C C . ALA A 1 80 ? -27.246 -0.343 10.611 1.00 45.19 80 ALA A C 1
ATOM 603 O O . ALA A 1 80 ? -28.229 -0.995 10.270 1.00 45.19 80 ALA A O 1
ATOM 604 N N . THR A 1 81 ? -26.154 -0.940 11.107 1.00 38.34 81 THR A N 1
ATOM 605 C CA . THR A 1 81 ? -25.983 -2.410 11.141 1.00 38.34 81 THR A CA 1
ATOM 606 C C . THR A 1 81 ? -25.477 -2.986 12.452 1.00 38.34 81 THR A C 1
ATOM 608 O O . THR A 1 81 ? -25.262 -4.195 12.496 1.00 38.34 81 THR A O 1
ATOM 611 N N . GLU A 1 82 ? -25.300 -2.207 13.525 1.00 46.72 82 GLU A N 1
ATOM 612 C CA . GLU A 1 82 ? -25.181 -2.844 14.839 1.00 46.72 82 GLU A CA 1
ATOM 613 C C . GLU A 1 82 ? -26.507 -3.588 15.102 1.00 46.72 82 GLU A C 1
ATOM 615 O O . GLU A 1 82 ? -27.537 -2.929 15.275 1.00 46.72 82 GLU A O 1
ATOM 620 N N . PRO A 1 83 ? -26.542 -4.944 15.072 1.00 46.84 83 PRO A N 1
ATOM 621 C CA . PRO A 1 83 ? -27.748 -5.666 15.456 1.00 46.84 83 PRO A CA 1
ATOM 622 C C . PRO A 1 83 ? -28.087 -5.242 16.888 1.00 46.84 83 PRO A C 1
ATOM 624 O O . PRO A 1 83 ? -27.154 -4.939 17.640 1.00 46.84 83 PRO A O 1
ATOM 627 N N . PRO A 1 84 ? -29.376 -5.189 17.275 1.00 41.53 84 PRO A N 1
ATOM 628 C CA . PRO A 1 84 ? -29.781 -4.714 18.592 1.00 41.53 84 PRO A CA 1
ATOM 629 C C . PRO A 1 84 ? -28.986 -5.478 19.649 1.00 41.53 84 PRO A C 1
ATOM 631 O O . PRO A 1 84 ? -29.169 -6.673 19.854 1.00 41.53 84 PRO A O 1
ATOM 634 N N . ASN A 1 85 ? -28.011 -4.795 20.240 1.00 46.56 85 ASN A N 1
ATOM 635 C CA . ASN A 1 85 ? -27.122 -5.364 21.229 1.00 46.56 85 ASN A CA 1
ATOM 636 C C . ASN A 1 85 ? -27.594 -4.812 22.566 1.00 46.56 85 ASN A C 1
ATOM 638 O O . ASN A 1 85 ? -27.587 -3.597 22.754 1.00 46.56 85 ASN A O 1
ATOM 642 N N . ASP A 1 86 ? -27.987 -5.677 23.501 1.00 54.53 86 ASP A N 1
ATOM 643 C CA . ASP A 1 86 ? -28.518 -5.282 24.818 1.00 54.53 86 ASP A CA 1
ATOM 644 C C . A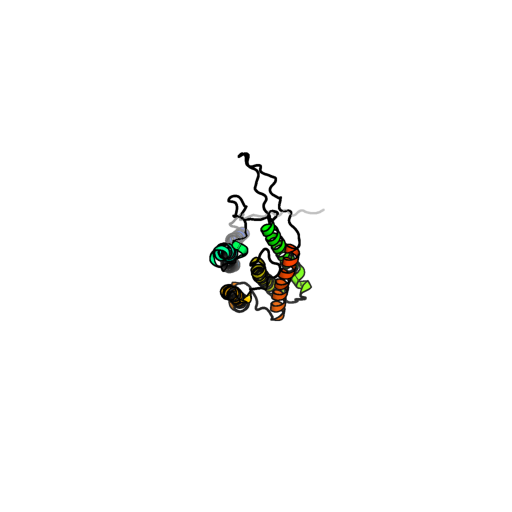SP A 1 86 ? -27.535 -4.411 25.626 1.00 54.53 86 ASP A C 1
ATOM 646 O O . ASP A 1 86 ? -27.906 -3.719 26.575 1.00 54.53 86 ASP A O 1
ATOM 650 N N . GLY A 1 87 ? -26.260 -4.390 25.222 1.00 55.19 87 GLY A N 1
ATOM 651 C CA . GLY A 1 87 ? -25.251 -3.460 25.724 1.00 55.19 87 GLY A CA 1
ATOM 652 C C . GLY A 1 87 ? -25.437 -1.997 25.298 1.00 55.19 87 GLY A C 1
ATOM 653 O O . GLY A 1 87 ? -24.835 -1.136 25.930 1.00 55.19 87 GLY A O 1
ATOM 654 N N . LEU A 1 88 ? -26.242 -1.687 24.273 1.00 47.62 88 LEU A N 1
ATOM 655 C CA . LEU A 1 88 ? -26.572 -0.314 23.850 1.00 47.62 88 LEU A CA 1
ATOM 656 C C . LEU A 1 88 ? -27.512 0.373 24.845 1.00 47.62 88 LEU A C 1
ATOM 658 O O . LEU A 1 88 ? -27.376 1.568 25.086 1.00 47.62 88 LEU A O 1
ATOM 662 N N . LEU A 1 89 ? -28.392 -0.400 25.490 1.00 57.88 89 LEU A N 1
ATOM 663 C CA . LEU A 1 89 ? -29.313 0.083 26.526 1.00 57.88 89 LEU A CA 1
ATOM 664 C C .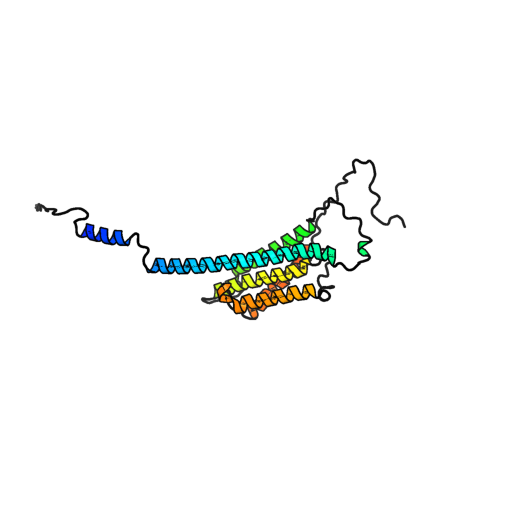 LEU A 1 89 ? -28.602 0.447 27.838 1.00 57.88 89 LEU A C 1
ATOM 666 O O . LEU A 1 89 ? -29.133 1.210 28.637 1.00 57.88 89 LEU A O 1
ATOM 670 N N . LYS A 1 90 ? -27.399 -0.092 28.065 1.00 54.84 90 LYS A N 1
ATOM 671 C CA . LYS A 1 90 ? -26.584 0.181 29.261 1.00 54.84 90 LYS A CA 1
ATOM 672 C C . LYS A 1 90 ? -25.590 1.325 29.067 1.00 54.84 90 LYS A C 1
ATOM 674 O O . LYS A 1 90 ? -24.876 1.670 30.008 1.00 54.84 90 LYS A O 1
ATOM 679 N N . ARG A 1 91 ? -25.491 1.888 27.859 1.00 55.81 91 ARG A N 1
ATOM 680 C CA . ARG A 1 91 ? -24.577 2.999 27.582 1.00 55.81 91 ARG A CA 1
ATOM 681 C C . ARG A 1 91 ? -25.261 4.321 27.945 1.00 55.81 91 ARG A C 1
ATOM 683 O O . ARG A 1 91 ? -26.396 4.538 27.526 1.00 55.81 91 ARG A O 1
ATOM 690 N N . PRO A 1 92 ? -24.600 5.207 28.708 1.00 55.47 92 PRO A N 1
ATOM 691 C CA . PRO A 1 92 ? -25.138 6.533 28.986 1.00 55.47 92 PRO A CA 1
ATOM 692 C C . PRO A 1 92 ? -25.334 7.328 27.680 1.00 55.47 92 PRO A C 1
ATOM 694 O O . PRO A 1 92 ? -24.630 7.076 26.696 1.00 55.47 92 PRO A O 1
ATOM 697 N N . PRO A 1 93 ? -26.279 8.286 27.650 1.00 52.66 93 PRO A N 1
ATOM 698 C CA . PRO A 1 93 ? -26.603 9.041 26.444 1.00 52.66 93 PRO A CA 1
ATOM 699 C C . PRO A 1 93 ? -25.388 9.813 25.916 1.00 52.66 93 PRO A C 1
ATOM 701 O O . PRO A 1 93 ? -24.661 10.464 26.669 1.00 52.66 93 PRO A O 1
ATOM 704 N N . VAL A 1 94 ? -25.179 9.751 24.598 1.00 55.00 94 VAL A N 1
ATOM 705 C CA . VAL A 1 94 ? -24.055 10.411 23.921 1.00 55.00 94 VAL A CA 1
ATOM 706 C C . VAL A 1 94 ? -24.232 11.929 24.018 1.00 55.00 94 VAL A C 1
ATOM 708 O O . VAL A 1 94 ? -25.191 12.496 23.493 1.00 55.00 94 VAL A O 1
ATOM 711 N N . GLY A 1 95 ? -23.320 12.598 24.725 1.00 53.34 95 GLY A N 1
ATOM 712 C CA . GLY A 1 95 ? -23.375 14.043 24.928 1.00 53.34 95 GLY A CA 1
ATOM 713 C C . GLY A 1 95 ? -23.157 14.809 23.622 1.00 53.34 95 GLY A C 1
ATOM 714 O O . GLY A 1 95 ? -22.212 14.540 22.887 1.00 53.34 95 GLY A O 1
ATOM 715 N N . ARG A 1 96 ? -23.980 15.833 23.361 1.00 44.56 96 ARG A N 1
ATOM 716 C CA . ARG A 1 96 ? -23.931 16.676 22.144 1.00 44.56 96 ARG A CA 1
ATOM 717 C C . ARG A 1 96 ? -22.586 17.396 21.894 1.00 44.56 96 ARG A C 1
ATOM 719 O O . ARG A 1 96 ? -22.430 18.019 20.853 1.00 44.56 96 ARG A O 1
ATOM 726 N N . GLY A 1 97 ? -21.629 17.329 22.828 1.00 51.66 97 GLY A N 1
ATOM 727 C CA . GLY A 1 97 ? -20.315 17.982 22.763 1.00 51.66 97 GLY A CA 1
ATOM 728 C C . GLY A 1 97 ? -19.106 17.039 22.721 1.00 51.66 97 GLY A C 1
ATOM 729 O O . GLY A 1 97 ? -17.982 17.501 22.918 1.00 51.66 97 GLY A O 1
ATOM 730 N N . THR A 1 98 ? -19.288 15.732 22.514 1.00 50.28 98 THR A N 1
ATOM 731 C CA . THR A 1 98 ? -18.150 14.811 22.367 1.00 50.28 98 THR A CA 1
ATOM 732 C C . THR A 1 98 ? -17.547 14.939 20.970 1.00 50.28 98 THR A C 1
ATOM 734 O O . THR A 1 98 ? -18.239 14.721 19.978 1.00 50.28 98 THR A O 1
ATOM 737 N N . SER A 1 99 ? -16.258 15.281 20.876 1.00 50.56 99 SER A N 1
ATOM 738 C CA . SER A 1 99 ? -15.550 15.332 19.592 1.00 50.56 99 SER A CA 1
ATOM 739 C C . SER A 1 99 ? -15.678 14.007 18.843 1.00 50.56 99 SER A C 1
ATOM 741 O O . SER A 1 99 ? -15.275 12.965 19.359 1.00 50.56 99 SER A O 1
ATOM 743 N N . PHE A 1 100 ? -16.151 14.073 17.593 1.00 55.97 100 PHE A N 1
ATOM 744 C CA . PHE A 1 100 ? -16.197 12.942 16.654 1.00 55.97 100 PHE A CA 1
ATOM 745 C C . PHE A 1 100 ? -14.820 12.273 16.480 1.00 55.97 100 PHE A C 1
ATOM 747 O O . PHE A 1 100 ? -14.712 11.084 16.196 1.00 55.97 100 PHE A O 1
ATOM 754 N N . ILE A 1 101 ? -13.746 13.037 16.705 1.00 58.59 101 ILE A N 1
ATOM 755 C CA . ILE A 1 101 ? -12.364 12.562 16.728 1.00 58.59 101 ILE A CA 1
ATOM 756 C C . ILE A 1 101 ? -11.914 12.420 18.188 1.00 58.59 101 ILE A C 1
ATOM 758 O O . ILE A 1 101 ? -11.484 13.383 18.826 1.00 58.59 101 ILE A O 1
ATOM 762 N N . THR A 1 102 ? -12.002 11.204 18.727 1.00 66.12 102 THR A N 1
ATOM 763 C CA . THR A 1 102 ? -11.419 10.856 20.031 1.00 66.12 102 THR A CA 1
ATOM 764 C C . THR A 1 102 ? -9.896 10.750 19.916 1.00 66.12 102 THR A C 1
ATOM 766 O O . THR A 1 102 ? -9.369 10.287 18.900 1.00 66.12 102 THR A O 1
ATOM 769 N N . LYS A 1 103 ? -9.158 11.095 20.981 1.00 67.94 103 LYS A N 1
ATOM 770 C CA . LYS A 1 103 ? -7.693 10.907 21.033 1.00 67.94 103 LYS A CA 1
ATOM 771 C C . LYS A 1 103 ? -7.271 9.453 20.750 1.00 67.94 103 LYS A C 1
ATOM 773 O O . LYS A 1 103 ? -6.212 9.220 20.177 1.00 67.94 103 LYS A O 1
ATOM 778 N N . THR A 1 104 ? -8.130 8.490 21.084 1.00 66.69 104 THR A N 1
ATOM 779 C CA . THR A 1 104 ? -7.993 7.061 20.760 1.00 66.69 104 THR A CA 1
ATOM 780 C C . THR A 1 104 ? -7.908 6.795 19.252 1.00 66.69 104 THR A C 1
ATOM 782 O O . THR A 1 104 ? -7.037 6.037 18.819 1.00 66.69 104 THR A O 1
ATOM 785 N N . ILE A 1 105 ? -8.752 7.454 18.443 1.00 72.25 105 ILE A N 1
ATOM 786 C CA . ILE A 1 105 ? -8.740 7.331 16.973 1.00 72.25 105 ILE A CA 1
ATOM 787 C C . ILE A 1 105 ? -7.444 7.920 16.413 1.00 72.25 105 ILE A C 1
ATOM 789 O O . ILE A 1 105 ? -6.815 7.331 15.534 1.00 72.25 105 ILE A O 1
ATOM 793 N N . TRP A 1 106 ? -7.026 9.070 16.953 1.00 72.69 106 TRP A N 1
ATOM 794 C CA . TRP A 1 106 ? -5.823 9.782 16.521 1.00 72.69 106 TRP A CA 1
ATOM 795 C C . TRP A 1 106 ? -4.549 8.981 16.815 1.00 72.69 106 TRP A C 1
ATOM 797 O O . TRP A 1 106 ? -3.722 8.817 15.923 1.00 72.69 106 TRP A O 1
ATOM 807 N N . ARG A 1 107 ? -4.440 8.376 18.010 1.00 74.81 107 ARG A N 1
ATOM 808 C CA . ARG A 1 107 ? -3.347 7.449 18.358 1.00 74.81 107 ARG A CA 1
ATOM 809 C C . ARG A 1 107 ? -3.254 6.289 17.363 1.00 74.81 107 ARG A C 1
ATOM 811 O O . ARG A 1 107 ? -2.169 6.016 16.859 1.00 74.81 107 ARG A O 1
ATOM 818 N N . ASN A 1 108 ? -4.366 5.595 17.101 1.00 76.31 108 ASN A N 1
ATOM 819 C CA . ASN A 1 108 ? -4.361 4.424 16.216 1.00 76.31 108 ASN A CA 1
ATOM 820 C C . ASN A 1 108 ? -4.032 4.815 14.766 1.00 76.31 108 ASN A C 1
ATOM 822 O O . ASN A 1 108 ? -3.210 4.165 14.130 1.00 76.31 108 ASN A O 1
ATOM 826 N N . THR A 1 109 ? -4.612 5.917 14.277 1.00 80.19 109 THR A N 1
ATOM 827 C CA . THR A 1 109 ? -4.379 6.419 12.913 1.00 80.19 109 THR A CA 1
ATOM 828 C C . THR A 1 109 ? -2.924 6.836 12.720 1.00 80.19 109 THR A C 1
ATOM 830 O O . THR A 1 109 ? -2.286 6.417 11.762 1.00 80.19 109 THR A O 1
ATOM 833 N N . ILE A 1 110 ? -2.363 7.619 13.644 1.00 81.06 110 ILE A N 1
ATOM 834 C CA . ILE A 1 110 ? -0.982 8.096 13.516 1.00 81.06 110 ILE A CA 1
ATOM 835 C C . ILE A 1 110 ? 0.023 6.971 13.685 1.00 81.06 110 ILE A C 1
ATOM 837 O O . ILE A 1 110 ? 0.975 6.906 12.915 1.00 81.06 110 ILE A O 1
ATOM 841 N N . GLY A 1 111 ? -0.185 6.068 14.644 1.00 82.62 111 GLY A N 1
ATOM 842 C CA . GLY A 1 111 ? 0.716 4.935 14.820 1.00 82.62 111 GLY A CA 1
ATOM 843 C C . GLY A 1 111 ? 0.766 4.037 13.579 1.00 82.62 111 GLY A C 1
ATOM 844 O O . GLY A 1 111 ? 1.853 3.639 13.162 1.00 82.62 111 GLY A O 1
ATOM 845 N N . GLN A 1 112 ? -0.384 3.785 12.945 1.00 81.19 112 GLN A N 1
ATOM 846 C CA . GLN A 1 112 ? -0.453 3.035 11.686 1.00 81.19 112 GLN A CA 1
ATOM 847 C C . GLN A 1 112 ? 0.213 3.784 10.526 1.00 81.19 112 GLN A C 1
ATOM 849 O O . GLN A 1 112 ? 1.031 3.201 9.814 1.00 81.19 112 GLN A O 1
ATOM 854 N N . SER A 1 113 ? -0.042 5.086 10.376 1.00 82.81 113 SER A N 1
ATOM 855 C CA . SER A 1 113 ? 0.609 5.899 9.340 1.00 82.81 113 SER A CA 1
ATOM 856 C C . SER A 1 113 ? 2.130 5.976 9.513 1.00 82.81 113 SER A C 1
ATOM 858 O O . SER A 1 113 ? 2.855 5.938 8.522 1.00 82.81 113 SER A O 1
ATOM 860 N N . ILE A 1 114 ? 2.632 6.047 10.752 1.00 87.06 114 ILE A N 1
ATOM 861 C CA . ILE A 1 114 ? 4.074 6.026 11.046 1.00 87.06 114 ILE A CA 1
ATOM 862 C C . ILE A 1 114 ? 4.678 4.677 10.656 1.00 87.06 114 ILE A C 1
ATOM 864 O O . ILE A 1 114 ? 5.697 4.649 9.969 1.00 87.06 114 ILE A O 1
ATOM 868 N N . TYR A 1 115 ? 4.047 3.568 11.056 1.00 89.62 115 TYR A N 1
ATOM 869 C CA . TYR A 1 115 ? 4.480 2.229 10.654 1.00 89.62 115 TYR A CA 1
ATOM 870 C C . TYR A 1 115 ? 4.575 2.115 9.129 1.00 89.62 115 TYR A C 1
ATOM 872 O O . TYR A 1 115 ? 5.604 1.703 8.594 1.00 89.62 115 TYR A O 1
ATOM 880 N N . GLN A 1 116 ? 3.529 2.554 8.430 1.00 87.56 116 GLN A N 1
ATOM 881 C CA . GLN A 1 116 ? 3.473 2.509 6.978 1.00 87.56 116 GLN A CA 1
ATOM 882 C C . GLN A 1 116 ? 4.568 3.369 6.333 1.00 87.56 116 GLN A C 1
ATOM 884 O O . GLN A 1 116 ? 5.233 2.910 5.407 1.00 87.56 116 GLN A O 1
ATOM 889 N N . LEU A 1 117 ? 4.799 4.587 6.832 1.00 86.69 117 LEU A N 1
ATOM 890 C CA . LEU A 1 117 ? 5.856 5.471 6.332 1.00 86.69 117 LEU A CA 1
ATOM 891 C C . LEU A 1 117 ? 7.234 4.826 6.505 1.00 86.69 117 LEU A C 1
ATOM 893 O O . LEU A 1 117 ? 8.008 4.795 5.552 1.00 86.69 117 LEU A O 1
ATOM 897 N N . ILE A 1 118 ? 7.522 4.261 7.680 1.00 90.50 118 ILE A N 1
ATOM 898 C CA . ILE A 1 118 ? 8.801 3.597 7.964 1.00 90.50 118 ILE A CA 1
ATOM 899 C C . ILE A 1 118 ? 9.018 2.408 7.023 1.00 90.50 118 ILE A C 1
ATOM 901 O O . ILE A 1 118 ? 10.083 2.295 6.421 1.00 90.50 118 ILE A O 1
ATOM 905 N N . VAL A 1 119 ? 8.016 1.543 6.856 1.00 90.38 119 VAL A N 1
ATOM 906 C CA . VAL A 1 119 ? 8.110 0.371 5.971 1.00 90.38 119 VAL A CA 1
ATOM 907 C C . VAL A 1 119 ? 8.372 0.784 4.524 1.00 90.38 119 VAL A C 1
ATOM 909 O O . VAL A 1 119 ? 9.268 0.234 3.882 1.00 90.38 119 VAL A O 1
ATOM 912 N N . LEU A 1 120 ? 7.628 1.770 4.014 1.00 88.38 120 LEU A N 1
ATOM 913 C CA . LEU A 1 120 ? 7.826 2.258 2.651 1.00 88.38 120 LEU A CA 1
ATOM 914 C C . LEU A 1 120 ? 9.175 2.955 2.484 1.00 88.38 120 LEU A C 1
ATOM 916 O O . LEU A 1 120 ? 9.816 2.763 1.457 1.00 88.38 120 LEU A O 1
ATOM 920 N N . ALA A 1 121 ? 9.636 3.710 3.483 1.00 86.44 121 ALA A N 1
ATOM 921 C CA . ALA A 1 121 ? 10.953 4.335 3.460 1.00 86.44 121 ALA A CA 1
ATOM 922 C C . ALA A 1 121 ? 12.069 3.279 3.424 1.00 86.44 121 ALA A C 1
ATOM 924 O O . ALA A 1 121 ? 12.960 3.373 2.587 1.00 86.44 121 ALA A O 1
ATOM 925 N N . ILE A 1 122 ? 11.993 2.235 4.256 1.00 91.00 122 ILE A N 1
ATOM 926 C CA . ILE A 1 122 ? 12.973 1.136 4.253 1.00 91.00 122 ILE A CA 1
ATOM 927 C C . ILE A 1 122 ? 12.996 0.435 2.890 1.00 91.00 122 ILE A C 1
ATOM 929 O O . ILE A 1 122 ? 14.068 0.207 2.333 1.00 91.00 122 ILE A O 1
ATOM 933 N N . LEU A 1 123 ? 11.830 0.124 2.316 1.00 88.06 123 LEU A N 1
ATOM 934 C CA . LEU A 1 123 ? 11.762 -0.469 0.978 1.00 88.06 123 LEU A CA 1
ATOM 935 C C . LEU A 1 123 ? 12.287 0.486 -0.105 1.00 88.06 123 LEU A C 1
ATOM 937 O O . LEU A 1 123 ? 12.957 0.037 -1.029 1.00 88.06 123 LEU A O 1
ATOM 941 N N . ASN A 1 124 ? 12.021 1.787 -0.002 1.00 87.38 124 ASN A N 1
ATOM 942 C CA . ASN A 1 124 ? 12.445 2.768 -0.998 1.00 87.38 124 ASN A CA 1
ATOM 943 C C . ASN A 1 124 ? 13.961 3.015 -0.978 1.00 87.38 124 ASN A C 1
ATOM 945 O O . ASN A 1 124 ? 14.587 3.017 -2.037 1.00 87.38 124 ASN A O 1
ATOM 949 N N . PHE A 1 125 ? 14.556 3.169 0.208 1.00 85.50 125 PHE A N 1
ATOM 950 C CA . PHE A 1 125 ? 15.984 3.459 0.358 1.00 85.50 125 PHE A CA 1
ATOM 951 C C . PHE A 1 125 ? 16.856 2.197 0.319 1.00 85.50 125 PHE A C 1
ATOM 953 O O . PHE A 1 125 ? 17.858 2.167 -0.394 1.00 85.50 125 PHE A O 1
ATOM 960 N N . ASP A 1 126 ? 16.464 1.139 1.033 1.00 85.69 126 ASP A N 1
ATOM 961 C CA . ASP A 1 126 ? 17.283 -0.066 1.224 1.00 85.69 126 ASP A CA 1
ATOM 962 C C . ASP A 1 126 ? 16.733 -1.311 0.512 1.00 85.69 126 ASP A C 1
ATOM 964 O O . ASP A 1 126 ? 17.378 -2.362 0.523 1.00 85.69 126 ASP A O 1
ATOM 968 N N . GLY A 1 127 ? 15.579 -1.229 -0.158 1.00 83.31 127 GLY A N 1
ATOM 969 C CA . GLY A 1 127 ? 14.900 -2.398 -0.728 1.00 83.31 127 GLY A CA 1
ATOM 970 C C . GLY A 1 127 ? 15.744 -3.202 -1.716 1.00 83.31 127 GLY A C 1
ATOM 971 O O . GLY A 1 127 ? 15.725 -4.431 -1.666 1.00 83.31 127 GLY A O 1
ATOM 972 N N . LYS A 1 128 ? 16.565 -2.548 -2.553 1.00 83.38 128 LYS A N 1
ATOM 973 C CA . LYS A 1 128 ? 17.460 -3.251 -3.498 1.00 83.38 128 LYS A CA 1
ATOM 974 C C . LYS A 1 128 ? 18.473 -4.138 -2.772 1.00 83.38 128 LYS A C 1
ATOM 976 O O . LYS A 1 128 ? 18.710 -5.278 -3.172 1.00 83.38 128 LYS A O 1
ATOM 981 N N . ARG A 1 129 ? 19.048 -3.626 -1.680 1.00 82.94 129 ARG A N 1
ATOM 982 C CA . ARG A 1 129 ? 20.035 -4.338 -0.861 1.00 82.94 129 ARG A CA 1
ATOM 983 C C . ARG A 1 129 ? 19.370 -5.400 0.012 1.00 82.94 129 ARG A C 1
ATOM 985 O O . ARG A 1 129 ? 19.888 -6.510 0.110 1.00 82.94 129 ARG A O 1
ATOM 992 N N . LEU A 1 130 ? 18.226 -5.069 0.608 1.00 81.81 130 LEU A N 1
ATOM 993 C CA . LEU A 1 130 ? 17.464 -5.938 1.502 1.00 81.81 130 LEU A CA 1
ATOM 994 C C . LEU A 1 130 ? 16.931 -7.180 0.778 1.00 81.81 130 LEU A C 1
ATOM 996 O O . LEU A 1 130 ? 16.995 -8.285 1.309 1.00 81.81 130 LEU A O 1
ATOM 1000 N N . LEU A 1 131 ? 16.453 -7.001 -0.452 1.00 81.31 131 LEU A N 1
ATOM 1001 C CA . LEU A 1 131 ? 15.841 -8.060 -1.255 1.00 81.31 131 LEU A CA 1
ATOM 1002 C C . LEU A 1 131 ? 16.824 -8.739 -2.209 1.00 81.31 131 LEU A C 1
ATOM 1004 O O . LEU A 1 131 ? 16.437 -9.657 -2.927 1.00 81.31 131 LEU A O 1
ATOM 1008 N N . ARG A 1 132 ? 18.093 -8.303 -2.211 1.00 80.94 132 ARG A N 1
ATOM 1009 C CA . ARG A 1 132 ? 19.169 -8.824 -3.071 1.00 80.94 132 ARG A CA 1
ATOM 1010 C C . ARG A 1 132 ? 18.777 -8.880 -4.555 1.00 80.94 132 ARG A C 1
ATOM 1012 O O . ARG A 1 132 ? 19.166 -9.800 -5.269 1.00 80.94 132 ARG A O 1
ATOM 1019 N N . ILE A 1 133 ? 18.016 -7.890 -5.019 1.00 76.06 133 ILE A N 1
ATOM 1020 C CA . ILE A 1 133 ? 17.565 -7.817 -6.412 1.00 76.06 133 ILE A CA 1
ATOM 1021 C C . ILE A 1 133 ? 18.663 -7.130 -7.224 1.00 76.06 133 ILE A C 1
ATOM 1023 O O . ILE A 1 133 ? 18.894 -5.929 -7.080 1.00 76.06 133 ILE A O 1
ATOM 1027 N N . GLY A 1 134 ? 19.360 -7.903 -8.055 1.00 70.69 134 GLY A N 1
ATOM 1028 C CA . GLY A 1 134 ? 20.333 -7.406 -9.028 1.00 70.69 134 GLY A CA 1
ATOM 1029 C C . GLY A 1 134 ? 19.792 -7.544 -10.450 1.00 70.69 134 GLY A C 1
ATOM 1030 O O . GLY A 1 134 ? 19.253 -8.591 -10.795 1.00 70.69 134 GLY A O 1
ATOM 1031 N N . GLY A 1 135 ? 19.925 -6.498 -11.268 1.00 79.69 135 GLY A N 1
ATOM 1032 C CA . GLY A 1 135 ? 19.487 -6.500 -12.668 1.00 79.69 135 GLY A CA 1
ATOM 1033 C C . GLY A 1 135 ? 19.093 -5.112 -13.178 1.00 79.69 135 GLY A C 1
ATOM 1034 O O . GLY A 1 135 ? 18.951 -4.179 -12.387 1.00 79.69 135 GLY A O 1
ATOM 1035 N N . SER A 1 136 ? 18.901 -4.991 -14.497 1.00 77.00 136 SER A N 1
ATOM 1036 C CA . SER A 1 136 ? 18.395 -3.766 -15.144 1.00 77.00 136 SER A CA 1
ATOM 1037 C C . SER A 1 136 ? 16.989 -3.399 -14.642 1.00 77.00 136 SER A C 1
ATOM 1039 O O . SER A 1 136 ? 16.703 -2.233 -14.383 1.00 77.00 136 SER A O 1
ATOM 1041 N N . ASP A 1 137 ? 16.163 -4.411 -14.364 1.00 82.06 137 ASP A N 1
ATOM 1042 C CA . ASP A 1 137 ? 14.745 -4.242 -14.011 1.00 82.06 137 ASP A CA 1
ATOM 1043 C C . ASP A 1 137 ? 14.515 -4.122 -12.490 1.00 82.06 137 ASP A C 1
ATOM 1045 O O . ASP A 1 137 ? 13.386 -4.019 -12.007 1.00 82.06 137 ASP A O 1
ATOM 1049 N N . ALA A 1 138 ? 15.592 -4.110 -11.693 1.00 83.69 138 ALA A N 1
ATOM 1050 C CA . ALA A 1 138 ? 15.514 -4.130 -10.230 1.00 83.69 138 ALA A CA 1
ATOM 1051 C C . ALA A 1 138 ? 14.757 -2.925 -9.647 1.00 83.69 138 ALA A C 1
ATOM 1053 O O . ALA A 1 138 ? 14.105 -3.036 -8.609 1.00 83.69 138 ALA A O 1
ATOM 1054 N N . THR A 1 139 ? 14.845 -1.762 -10.298 1.00 84.94 139 THR A N 1
ATOM 1055 C CA . THR A 1 139 ? 14.143 -0.545 -9.863 1.00 84.94 139 THR A CA 1
ATOM 1056 C C . THR A 1 139 ? 12.635 -0.655 -10.088 1.00 84.94 139 THR A C 1
ATOM 1058 O O . THR A 1 139 ? 11.862 -0.251 -9.225 1.00 84.94 139 THR A O 1
ATOM 1061 N N . GLU A 1 140 ? 12.211 -1.233 -11.210 1.00 84.88 140 GLU A N 1
ATOM 1062 C CA . GLU A 1 140 ? 10.796 -1.370 -11.572 1.00 84.88 140 GLU A CA 1
ATOM 1063 C C . GLU A 1 140 ? 10.098 -2.427 -10.710 1.00 84.88 140 GLU A C 1
ATOM 1065 O O . GLU A 1 140 ? 9.012 -2.181 -10.172 1.00 84.88 140 GLU A O 1
ATOM 1070 N N . VAL A 1 141 ? 10.768 -3.565 -10.478 1.00 87.38 141 VAL A N 1
ATOM 1071 C CA . VAL A 1 141 ? 10.303 -4.605 -9.545 1.00 87.38 141 VAL A CA 1
ATOM 1072 C C . VAL A 1 141 ? 10.157 -4.034 -8.137 1.00 87.38 141 VAL A C 1
ATOM 1074 O O . VAL A 1 141 ? 9.143 -4.266 -7.477 1.00 87.38 141 VAL A O 1
ATOM 1077 N N . LEU A 1 142 ? 11.137 -3.248 -7.676 1.00 88.69 142 LEU A N 1
ATOM 1078 C CA . LEU A 1 142 ? 11.083 -2.640 -6.350 1.00 88.69 142 LEU A CA 1
ATOM 1079 C C . LEU A 1 142 ? 9.948 -1.617 -6.230 1.00 88.69 142 LEU A C 1
ATOM 1081 O O . LEU A 1 142 ? 9.211 -1.652 -5.249 1.00 88.69 142 LEU A O 1
ATOM 1085 N N . ASN A 1 143 ? 9.770 -0.739 -7.219 1.00 86.00 143 ASN A N 1
ATOM 1086 C CA . ASN A 1 143 ? 8.673 0.232 -7.226 1.00 86.00 143 ASN A CA 1
ATOM 1087 C C . ASN A 1 143 ? 7.307 -0.465 -7.196 1.00 86.00 143 ASN A C 1
ATOM 1089 O O . ASN A 1 143 ? 6.425 -0.068 -6.431 1.00 86.00 143 ASN A O 1
ATOM 1093 N N . THR A 1 144 ? 7.160 -1.553 -7.954 1.00 88.50 144 THR A N 1
ATOM 1094 C CA . THR A 1 144 ? 5.938 -2.363 -7.938 1.00 88.50 144 THR A CA 1
ATOM 1095 C C . THR A 1 144 ? 5.722 -3.025 -6.584 1.00 88.50 144 THR A C 1
ATOM 1097 O O . THR A 1 144 ? 4.610 -3.018 -6.062 1.00 88.50 144 THR A O 1
ATOM 110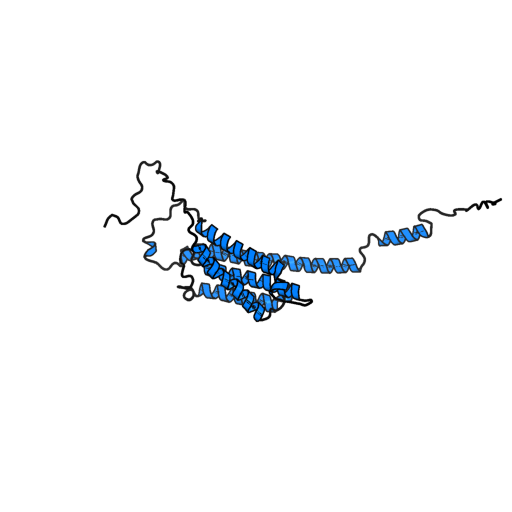0 N N . LEU A 1 145 ? 6.780 -3.559 -5.971 1.00 89.56 145 LEU A N 1
ATOM 1101 C CA . LEU A 1 145 ? 6.700 -4.153 -4.641 1.00 89.56 145 LEU A CA 1
ATOM 1102 C C . LEU A 1 145 ? 6.333 -3.118 -3.569 1.00 89.56 145 LEU A C 1
ATOM 1104 O O . LEU A 1 145 ? 5.548 -3.434 -2.675 1.00 89.56 145 LEU A O 1
ATOM 1108 N N . ILE A 1 146 ? 6.867 -1.896 -3.651 1.00 88.19 146 ILE A N 1
ATOM 1109 C CA . ILE A 1 146 ? 6.518 -0.779 -2.759 1.00 88.19 146 ILE A CA 1
ATOM 1110 C C . ILE A 1 146 ? 5.028 -0.460 -2.892 1.00 88.19 146 ILE A C 1
ATOM 1112 O O . ILE A 1 146 ? 4.323 -0.397 -1.883 1.00 88.19 146 ILE A O 1
ATOM 1116 N N . PHE A 1 147 ? 4.539 -0.318 -4.126 1.00 86.62 147 PHE A N 1
ATOM 1117 C CA . PHE A 1 147 ? 3.124 -0.084 -4.400 1.00 86.62 147 PHE A CA 1
ATOM 1118 C C . PHE A 1 147 ? 2.245 -1.225 -3.869 1.00 86.62 147 PHE A C 1
ATOM 1120 O O . PHE A 1 147 ? 1.276 -0.983 -3.150 1.00 86.62 147 PHE A O 1
ATOM 1127 N N . ASN A 1 148 ? 2.614 -2.476 -4.151 1.00 88.38 148 ASN A N 1
ATOM 1128 C CA . ASN A 1 148 ? 1.849 -3.639 -3.716 1.00 88.38 148 ASN A CA 1
ATOM 1129 C C . ASN A 1 148 ? 1.820 -3.764 -2.184 1.00 88.38 148 ASN A C 1
ATOM 1131 O O . ASN A 1 148 ? 0.764 -3.976 -1.592 1.00 88.38 148 ASN A O 1
ATOM 1135 N N . SER A 1 149 ? 2.960 -3.545 -1.525 1.00 89.19 149 SER A N 1
ATOM 1136 C CA . SER A 1 149 ? 3.066 -3.562 -0.060 1.00 89.19 149 SER A CA 1
ATOM 1137 C C . SER A 1 149 ? 2.237 -2.448 0.579 1.00 89.19 149 SER A C 1
ATOM 1139 O O . SER A 1 149 ? 1.577 -2.683 1.588 1.00 89.19 149 SER A O 1
ATOM 1141 N N . PHE A 1 150 ? 2.204 -1.253 -0.022 1.00 88.25 150 PHE A N 1
ATOM 1142 C CA . PHE A 1 150 ? 1.329 -0.168 0.424 1.00 88.25 150 PHE A CA 1
ATOM 1143 C C . PHE A 1 150 ? -0.148 -0.572 0.372 1.00 88.25 150 PHE A C 1
ATOM 1145 O O . PHE A 1 150 ? -0.863 -0.357 1.351 1.00 88.25 150 PHE A O 1
ATOM 1152 N N . VAL A 1 151 ? -0.605 -1.182 -0.727 1.00 85.56 151 VAL A N 1
ATOM 1153 C CA . VAL A 1 151 ? -2.007 -1.609 -0.852 1.00 85.56 151 VAL A CA 1
ATOM 1154 C C . VAL A 1 151 ? -2.344 -2.702 0.159 1.00 85.56 151 VAL A C 1
ATOM 1156 O O . VAL A 1 151 ? -3.390 -2.620 0.801 1.00 85.56 151 VAL A O 1
ATOM 1159 N N . PHE A 1 152 ? -1.454 -3.674 0.378 1.00 88.12 152 PHE A N 1
ATOM 1160 C CA . PHE A 1 152 ? -1.668 -4.679 1.421 1.00 88.12 152 PHE A CA 1
ATOM 1161 C C . PHE A 1 152 ? -1.731 -4.061 2.816 1.00 88.12 152 PHE A C 1
ATOM 1163 O O . PHE A 1 152 ? -2.641 -4.396 3.571 1.00 88.12 152 PHE A O 1
ATOM 1170 N N . CYS A 1 153 ? -0.861 -3.103 3.146 1.00 86.62 153 CYS A N 1
ATOM 1171 C CA . CYS A 1 153 ? -0.978 -2.344 4.392 1.00 86.62 153 CYS A CA 1
ATOM 1172 C C . CYS A 1 153 ? -2.354 -1.667 4.533 1.00 86.62 153 CYS A C 1
ATOM 1174 O O . CYS A 1 153 ? -2.914 -1.703 5.626 1.00 86.62 153 CYS A O 1
ATOM 1176 N N . GLN A 1 154 ? -2.939 -1.126 3.453 1.00 81.50 154 GLN A N 1
ATOM 1177 C CA . GLN A 1 154 ? -4.306 -0.580 3.501 1.00 81.50 154 GLN A CA 1
ATOM 1178 C C . GLN A 1 154 ? -5.350 -1.659 3.801 1.00 81.50 154 GLN A C 1
ATOM 1180 O O . GLN A 1 154 ? -6.190 -1.463 4.672 1.00 81.50 154 GLN A O 1
ATOM 1185 N N . VAL A 1 155 ? -5.271 -2.818 3.139 1.00 83.25 155 VAL A N 1
ATOM 1186 C CA . VAL A 1 155 ? -6.204 -3.938 3.363 1.00 83.25 155 VAL A CA 1
ATOM 1187 C C . VAL A 1 155 ? -6.162 -4.416 4.820 1.00 83.25 155 VAL A C 1
ATOM 1189 O O . VAL A 1 155 ? -7.202 -4.652 5.432 1.00 83.25 155 VAL A O 1
ATOM 1192 N N . PHE A 1 156 ? -4.975 -4.531 5.420 1.00 83.56 156 PHE A N 1
ATOM 1193 C CA . PHE A 1 156 ? -4.857 -4.925 6.828 1.00 83.56 156 PHE A CA 1
ATOM 1194 C C . PHE A 1 156 ? -5.244 -3.806 7.804 1.00 83.56 156 PHE A C 1
ATOM 1196 O O . PHE A 1 156 ? -5.817 -4.085 8.862 1.00 83.56 156 PHE A O 1
ATOM 1203 N N . ASN A 1 157 ? -4.997 -2.543 7.453 1.00 79.38 157 ASN A N 1
ATOM 1204 C CA . ASN A 1 157 ? -5.480 -1.404 8.229 1.00 79.38 157 ASN A CA 1
ATOM 1205 C C . ASN A 1 157 ? -7.021 -1.321 8.237 1.00 79.38 157 ASN A C 1
ATOM 1207 O O . ASN A 1 157 ? -7.601 -0.983 9.274 1.00 79.38 157 ASN A O 1
ATOM 1211 N N . GLU A 1 158 ? -7.672 -1.712 7.139 1.00 74.38 158 GLU A N 1
ATOM 1212 C CA . GLU A 1 158 ? -9.133 -1.825 7.015 1.00 74.38 158 GLU A CA 1
ATOM 1213 C C . GLU A 1 158 ? -9.697 -2.878 7.970 1.00 74.38 158 GLU A C 1
ATOM 1215 O O . GLU A 1 158 ? -10.637 -2.615 8.728 1.00 74.38 158 GLU A O 1
ATOM 1220 N N . ILE A 1 159 ? -9.036 -4.034 8.053 1.00 75.06 159 ILE A N 1
ATOM 1221 C CA . ILE A 1 159 ? -9.375 -5.081 9.023 1.00 75.06 159 ILE A CA 1
ATOM 1222 C C . ILE A 1 159 ? -9.216 -4.574 10.467 1.00 75.06 159 ILE A C 1
ATOM 1224 O O . ILE A 1 159 ? -10.076 -4.823 11.315 1.00 75.06 159 ILE A O 1
ATOM 1228 N N . ASN A 1 160 ? -8.150 -3.828 10.767 1.00 71.62 160 ASN A N 1
ATOM 1229 C CA . ASN A 1 160 ? -7.897 -3.313 12.116 1.00 71.62 160 ASN A CA 1
ATOM 1230 C C . ASN A 1 160 ? -8.849 -2.178 12.547 1.00 71.62 160 ASN A C 1
ATOM 1232 O O . ASN A 1 160 ? -9.136 -2.032 13.745 1.00 71.62 160 ASN A O 1
ATOM 1236 N N . SER A 1 161 ? -9.303 -1.360 11.597 1.00 67.06 161 SER A N 1
ATOM 1237 C CA . SER A 1 161 ? -10.150 -0.186 11.847 1.00 67.06 161 SER A CA 1
ATOM 1238 C C . SER A 1 161 ? -11.622 -0.533 12.082 1.00 67.06 161 SER A C 1
ATOM 1240 O O . SER A 1 161 ? -12.345 0.291 12.643 1.00 67.06 161 SER A O 1
ATOM 1242 N N . ARG A 1 162 ? -12.044 -1.756 11.734 1.00 66.06 162 ARG A N 1
ATOM 1243 C CA . ARG A 1 162 ? -13.424 -2.241 11.888 1.00 66.06 162 ARG A CA 1
ATOM 1244 C C . ARG A 1 162 ? -13.939 -2.214 13.331 1.00 66.06 162 ARG A C 1
ATOM 1246 O O . ARG A 1 162 ? -15.107 -1.917 13.549 1.00 66.06 162 ARG A O 1
ATOM 1253 N N . ASP A 1 163 ? -13.088 -2.527 14.307 1.00 59.97 163 ASP A N 1
ATOM 1254 C CA . ASP A 1 163 ? -13.457 -2.542 15.728 1.00 59.97 163 ASP A CA 1
ATOM 1255 C C . ASP A 1 163 ? -12.361 -1.828 16.538 1.00 59.97 163 ASP A C 1
ATOM 1257 O O . ASP A 1 163 ? -11.274 -2.354 16.818 1.00 59.97 163 ASP A O 1
ATOM 1261 N N . MET A 1 164 ? -12.612 -0.555 16.849 1.00 53.38 164 MET A N 1
ATOM 1262 C CA . MET A 1 164 ? -11.589 0.352 17.378 1.00 53.38 164 MET A CA 1
ATOM 1263 C C . MET A 1 164 ? -11.250 0.096 18.857 1.00 53.38 164 MET A C 1
ATOM 1265 O O . MET A 1 164 ? -10.139 0.412 19.285 1.00 53.38 164 MET A O 1
ATOM 1269 N N . GLU A 1 165 ? -12.165 -0.512 19.621 1.00 49.56 165 GLU A N 1
ATOM 1270 C CA . GLU A 1 165 ? -12.024 -0.728 21.072 1.00 49.56 165 GLU A CA 1
ATOM 1271 C C . GLU A 1 165 ? -11.786 -2.193 21.471 1.00 49.56 165 GLU A C 1
ATOM 1273 O O . GLU A 1 165 ? -11.197 -2.456 22.521 1.00 49.56 165 GLU A O 1
ATOM 1278 N N . LYS A 1 166 ? -12.187 -3.169 20.647 1.00 56.59 166 LYS A N 1
ATOM 1279 C CA . LYS A 1 166 ? -12.013 -4.594 20.969 1.00 56.59 166 LYS A CA 1
ATOM 1280 C C . LYS A 1 166 ? -10.678 -5.130 20.449 1.00 56.59 166 LYS A C 1
ATOM 1282 O O . LYS A 1 166 ? -10.270 -4.880 19.320 1.00 56.59 166 LYS A O 1
ATOM 1287 N N . ILE A 1 167 ? -10.008 -5.923 21.288 1.00 53.75 167 ILE A N 1
ATOM 1288 C CA . ILE A 1 167 ? -8.713 -6.559 20.976 1.00 53.75 167 ILE A CA 1
ATOM 1289 C C . ILE A 1 167 ? -8.890 -7.772 20.038 1.00 53.75 167 ILE A C 1
ATOM 1291 O O . ILE A 1 167 ? -7.986 -8.101 19.275 1.00 53.75 167 ILE A O 1
ATOM 1295 N N . ASN A 1 168 ? -10.066 -8.409 20.036 1.00 54.88 168 ASN A N 1
ATOM 1296 C CA . ASN A 1 168 ? -10.360 -9.575 19.196 1.00 54.88 168 ASN A CA 1
ATOM 1297 C C . ASN A 1 168 ? -10.891 -9.163 17.816 1.00 54.88 168 ASN A C 1
ATOM 1299 O O . ASN A 1 168 ? -12.085 -9.266 17.552 1.00 54.88 168 ASN A O 1
ATOM 1303 N N . ILE A 1 169 ? -9.982 -8.744 16.935 1.00 58.25 169 ILE A N 1
ATOM 1304 C CA . ILE A 1 169 ? -10.261 -8.274 15.562 1.00 58.25 169 ILE A CA 1
ATOM 1305 C C . ILE A 1 169 ? -10.925 -9.363 14.689 1.00 58.25 169 ILE A C 1
ATOM 1307 O O . ILE A 1 169 ? -11.684 -9.070 13.773 1.00 58.25 169 ILE A O 1
ATOM 1311 N N . PHE A 1 170 ? -10.682 -10.640 15.001 1.00 56.22 170 PHE A N 1
ATOM 1312 C CA . PHE A 1 170 ? -11.189 -11.781 14.232 1.00 56.22 170 PHE A CA 1
ATOM 1313 C C . PHE A 1 170 ? -12.613 -12.222 14.605 1.00 56.22 170 PHE A C 1
ATOM 1315 O O . PHE A 1 170 ? -13.235 -12.977 13.855 1.00 56.22 170 PHE A O 1
ATOM 1322 N N . LYS A 1 171 ? -13.153 -11.791 15.755 1.00 53.41 171 LYS A N 1
ATOM 1323 C CA . LYS A 1 171 ? -14.464 -12.264 16.226 1.00 53.41 171 LYS A CA 1
ATOM 1324 C C . LYS A 1 171 ? -15.578 -11.526 15.477 1.00 53.41 171 LYS A C 1
ATOM 1326 O O . LYS A 1 171 ? -15.717 -10.320 15.629 1.00 53.41 171 LYS A O 1
ATOM 1331 N N . GLY A 1 172 ? -16.361 -12.247 14.673 1.00 52.12 172 GLY A N 1
ATOM 1332 C CA . GLY A 1 172 ? -17.404 -11.665 13.817 1.00 52.12 172 GLY A CA 1
ATOM 1333 C C . GLY A 1 172 ? -16.902 -11.176 12.455 1.00 52.12 172 GLY A C 1
ATOM 1334 O O . GLY A 1 172 ? -17.680 -10.622 11.673 1.00 52.12 172 GLY A O 1
ATOM 1335 N N . MET A 1 173 ? -15.611 -11.372 12.140 1.00 59.16 173 MET A N 1
ATOM 1336 C CA . MET A 1 173 ? -15.043 -10.922 10.867 1.00 59.16 173 MET A CA 1
ATOM 1337 C C . MET A 1 173 ? -15.709 -11.623 9.679 1.00 59.16 173 MET A C 1
ATOM 1339 O O . MET A 1 173 ? -16.099 -10.965 8.715 1.00 59.16 173 MET A O 1
ATOM 1343 N N . PHE A 1 174 ? -15.883 -12.936 9.815 1.00 54.84 174 PHE A N 1
ATOM 1344 C CA . PHE A 1 174 ? -16.406 -13.827 8.785 1.00 54.84 174 PHE A CA 1
ATOM 1345 C C . PHE A 1 174 ? -17.938 -13.867 8.703 1.00 54.84 174 PHE A C 1
ATOM 1347 O O . PHE A 1 174 ? -18.474 -14.385 7.732 1.00 54.84 174 PHE A O 1
ATOM 1354 N N . ASP A 1 175 ? -18.635 -13.269 9.671 1.00 57.81 175 ASP A N 1
ATOM 1355 C CA . ASP A 1 175 ? -20.103 -13.269 9.717 1.00 57.81 175 ASP A CA 1
ATOM 1356 C C . ASP A 1 175 ? -20.715 -12.118 8.897 1.00 57.81 175 ASP A C 1
ATOM 1358 O O . ASP A 1 175 ? -21.902 -12.127 8.580 1.00 57.81 175 ASP A O 1
ATOM 1362 N N . CYS A 1 176 ? -19.905 -11.121 8.510 1.00 63.47 176 CYS A N 1
ATOM 1363 C CA . CYS A 1 176 ? -20.343 -10.012 7.663 1.00 63.47 176 CYS A CA 1
ATOM 1364 C C . CYS A 1 176 ? -19.936 -10.256 6.204 1.00 63.47 176 CYS A C 1
ATOM 1366 O O . CYS A 1 176 ? -18.816 -9.950 5.789 1.00 63.47 176 CYS A O 1
ATOM 1368 N N . CYS A 1 177 ? -20.877 -10.776 5.414 1.00 60.28 177 CYS A N 1
ATOM 1369 C CA . CYS A 1 177 ? -20.683 -11.058 3.988 1.00 60.28 177 CYS A CA 1
ATOM 1370 C C . CYS A 1 177 ? -20.240 -9.812 3.192 1.00 60.28 177 CYS A C 1
ATOM 1372 O O . CYS A 1 177 ? -19.371 -9.904 2.328 1.00 60.28 177 CYS A O 1
ATOM 1374 N N . ILE A 1 178 ? -20.761 -8.626 3.537 1.00 63.41 178 ILE A N 1
ATOM 1375 C CA . ILE A 1 178 ? -20.405 -7.356 2.878 1.00 63.41 178 ILE A CA 1
ATOM 1376 C C . ILE A 1 178 ? -18.923 -7.015 3.096 1.00 63.41 178 ILE A C 1
ATOM 1378 O O . ILE A 1 178 ? -18.239 -6.607 2.161 1.00 63.41 178 ILE A O 1
ATOM 1382 N N . PHE A 1 179 ? -18.402 -7.232 4.306 1.00 66.69 179 PHE A N 1
ATOM 1383 C CA . PHE A 1 179 ? -16.995 -6.979 4.620 1.00 66.69 179 PHE A CA 1
ATOM 1384 C C . PHE A 1 179 ? -16.062 -7.921 3.845 1.00 66.69 179 PHE A C 1
ATOM 1386 O O . PHE A 1 179 ? -15.087 -7.477 3.241 1.00 66.69 179 PHE A O 1
ATOM 1393 N N . LEU A 1 180 ? -16.390 -9.216 3.802 1.00 68.44 180 LEU A N 1
ATOM 1394 C CA . LEU A 1 180 ? -15.620 -10.195 3.028 1.00 68.44 180 LEU A CA 1
ATOM 1395 C C . LEU A 1 180 ? -15.654 -9.900 1.523 1.00 68.44 180 LEU A C 1
ATOM 1397 O O . LEU A 1 180 ? -14.626 -10.025 0.862 1.00 68.44 180 LEU A O 1
ATOM 1401 N N . MET A 1 181 ? -16.801 -9.459 0.996 1.00 69.62 181 MET A N 1
ATOM 1402 C CA . MET A 1 181 ? -16.943 -9.023 -0.396 1.00 69.62 181 MET A CA 1
ATOM 1403 C C . MET A 1 181 ? -16.005 -7.862 -0.733 1.00 69.62 181 MET A C 1
ATOM 1405 O O . MET A 1 181 ? -15.331 -7.916 -1.758 1.00 69.62 181 MET A O 1
ATOM 1409 N N . ILE A 1 182 ? -15.917 -6.839 0.123 1.00 72.38 182 ILE A N 1
ATOM 1410 C CA . ILE A 1 182 ? -15.048 -5.673 -0.112 1.00 72.38 182 ILE A CA 1
ATOM 1411 C C . ILE A 1 182 ? -13.566 -6.075 -0.072 1.00 72.38 182 ILE A C 1
ATOM 1413 O O . ILE A 1 182 ? -12.804 -5.715 -0.974 1.00 72.38 182 ILE A O 1
ATOM 1417 N N . ILE A 1 183 ? -13.149 -6.872 0.916 1.00 74.81 183 ILE A N 1
ATOM 1418 C CA . ILE A 1 183 ? -11.761 -7.357 1.019 1.00 74.81 183 ILE A CA 1
ATOM 1419 C C . ILE A 1 183 ? -11.395 -8.236 -0.185 1.00 74.81 183 ILE A C 1
ATOM 1421 O O . ILE A 1 183 ? -10.347 -8.041 -0.799 1.00 74.81 183 ILE A O 1
ATOM 1425 N N . PHE A 1 184 ? -12.269 -9.164 -0.579 1.00 80.88 184 PHE A N 1
ATOM 1426 C CA . PHE A 1 184 ? -12.027 -10.015 -1.742 1.00 80.88 184 PHE A CA 1
ATOM 1427 C C . PHE A 1 184 ? -11.967 -9.202 -3.040 1.00 80.88 184 PHE A C 1
ATOM 1429 O O . PHE A 1 184 ? -11.019 -9.348 -3.810 1.00 80.88 184 PHE A O 1
ATOM 1436 N N . ALA A 1 185 ? -12.933 -8.305 -3.262 1.00 77.06 185 ALA A N 1
ATOM 1437 C CA . ALA A 1 185 ? -12.971 -7.454 -4.447 1.00 77.06 185 ALA A CA 1
ATOM 1438 C C . ALA A 1 185 ? -11.718 -6.580 -4.559 1.00 77.06 185 ALA A C 1
ATOM 1440 O O . ALA A 1 185 ? -11.190 -6.385 -5.651 1.00 77.06 185 ALA A O 1
ATOM 1441 N N . THR A 1 186 ? -11.206 -6.084 -3.434 1.00 78.19 186 THR A N 1
ATOM 1442 C CA . THR A 1 186 ? -10.037 -5.204 -3.429 1.00 78.19 186 THR A CA 1
ATOM 1443 C C . THR A 1 186 ? -8.725 -5.951 -3.639 1.00 78.19 186 THR A C 1
ATOM 1445 O O . THR A 1 186 ? -7.876 -5.457 -4.378 1.00 78.19 186 THR A O 1
ATOM 1448 N N . VAL A 1 187 ? -8.571 -7.160 -3.091 1.00 84.50 187 VAL A N 1
ATOM 1449 C CA . VAL A 1 187 ? -7.424 -8.034 -3.406 1.00 84.50 187 VAL A CA 1
ATOM 1450 C C . VAL A 1 187 ? -7.471 -8.503 -4.864 1.00 84.50 187 VAL A C 1
ATOM 1452 O O . VAL A 1 187 ? -6.443 -8.497 -5.538 1.00 84.50 187 VAL A O 1
ATOM 1455 N N . ALA A 1 188 ? -8.653 -8.850 -5.382 1.00 83.88 188 ALA A N 1
ATOM 1456 C CA . ALA A 1 188 ? -8.828 -9.244 -6.779 1.00 83.88 188 ALA A CA 1
ATOM 1457 C C . ALA A 1 188 ? -8.486 -8.095 -7.738 1.00 83.88 188 ALA A C 1
ATOM 1459 O O . ALA A 1 188 ? -7.725 -8.280 -8.686 1.00 83.88 188 ALA A O 1
ATOM 1460 N N . PHE A 1 189 ? -8.987 -6.890 -7.461 1.00 80.88 189 PHE A N 1
ATOM 1461 C CA . PHE A 1 189 ? -8.655 -5.700 -8.240 1.00 80.88 189 PHE A CA 1
ATOM 1462 C C . PHE A 1 189 ? -7.157 -5.377 -8.180 1.00 80.88 189 PHE A C 1
ATOM 1464 O O . PHE A 1 189 ? -6.560 -5.052 -9.204 1.00 80.88 189 PHE A O 1
ATOM 1471 N N . GLN A 1 190 ? -6.527 -5.541 -7.013 1.00 81.81 190 GLN A N 1
ATOM 1472 C CA . GLN A 1 190 ? -5.084 -5.364 -6.865 1.00 81.81 190 GLN A CA 1
ATOM 1473 C C . GLN A 1 190 ? -4.290 -6.368 -7.711 1.00 81.81 190 GLN A C 1
ATOM 1475 O O . GLN A 1 190 ? -3.329 -5.981 -8.371 1.00 81.81 190 GLN A O 1
ATOM 1480 N N . ALA A 1 191 ? -4.710 -7.635 -7.747 1.00 85.94 191 ALA A N 1
ATOM 1481 C CA . ALA A 1 191 ? -4.099 -8.641 -8.611 1.00 85.94 191 ALA A CA 1
ATOM 1482 C C . ALA A 1 191 ? -4.249 -8.289 -10.095 1.00 85.94 191 ALA A C 1
ATOM 1484 O O . ALA A 1 191 ? -3.288 -8.398 -10.852 1.00 85.94 191 ALA A O 1
ATOM 1485 N N . VAL A 1 192 ? -5.418 -7.786 -10.502 1.00 83.56 192 VAL A N 1
ATOM 1486 C CA . VAL A 1 192 ? -5.633 -7.320 -11.877 1.00 83.56 192 VAL A CA 1
ATOM 1487 C C . VAL A 1 192 ? -4.714 -6.147 -12.219 1.00 83.56 192 VAL A C 1
ATOM 1489 O O . VAL A 1 192 ? -4.112 -6.143 -13.293 1.00 83.56 192 VAL A O 1
ATOM 1492 N N . ILE A 1 193 ? -4.565 -5.177 -11.311 1.00 79.38 193 ILE A N 1
ATOM 1493 C CA . ILE A 1 193 ? -3.686 -4.025 -11.533 1.00 79.38 193 ILE A CA 1
ATOM 1494 C C . ILE A 1 193 ? -2.235 -4.469 -11.726 1.00 79.38 193 ILE A C 1
ATOM 1496 O O . ILE A 1 193 ? -1.599 -4.072 -12.701 1.00 79.38 193 ILE A O 1
ATOM 1500 N N . VAL A 1 194 ? -1.727 -5.287 -10.805 1.00 82.94 194 VAL A N 1
ATOM 1501 C CA . VAL A 1 194 ? -0.312 -5.678 -10.778 1.00 82.94 194 VAL A CA 1
ATOM 1502 C C . VAL A 1 194 ? 0.044 -6.590 -11.952 1.00 82.94 194 VAL A C 1
ATOM 1504 O O . VAL A 1 194 ? 1.119 -6.432 -12.527 1.00 82.94 194 VAL A O 1
ATOM 1507 N N . GLU A 1 195 ? -0.856 -7.498 -12.336 1.00 82.94 195 GLU A N 1
ATOM 1508 C CA . GLU A 1 195 ? -0.557 -8.531 -13.332 1.00 82.94 195 GLU A CA 1
ATOM 1509 C C . GLU A 1 195 ? -0.929 -8.121 -14.766 1.00 82.94 195 GLU A C 1
ATOM 1511 O O . GLU A 1 195 ? -0.205 -8.439 -15.708 1.00 82.94 195 GLU A O 1
ATOM 1516 N N . PHE A 1 196 ? -2.039 -7.395 -14.954 1.00 77.31 196 PHE A N 1
ATOM 1517 C CA . PHE A 1 196 ? -2.590 -7.099 -16.286 1.00 77.31 196 PHE A CA 1
ATOM 1518 C C . PHE A 1 196 ? -2.518 -5.620 -16.681 1.00 77.31 196 PHE A C 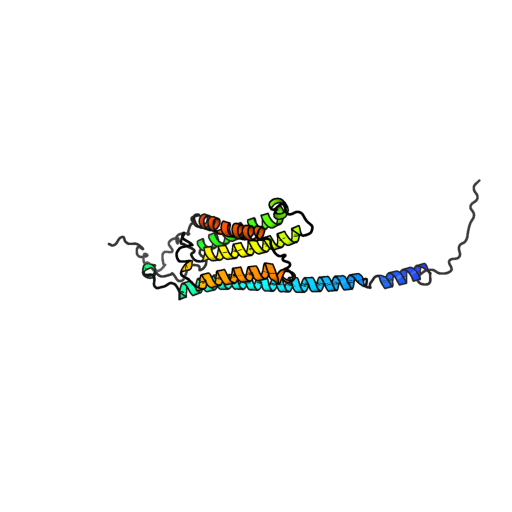1
ATOM 1520 O O . PHE A 1 196 ? -2.507 -5.315 -17.873 1.00 77.31 196 PHE A O 1
ATOM 1527 N N . LEU A 1 197 ? -2.449 -4.688 -15.724 1.00 72.38 197 LEU A N 1
ATOM 1528 C CA . LEU A 1 197 ? -2.365 -3.244 -16.004 1.00 72.38 197 LEU A CA 1
ATOM 1529 C C . LEU A 1 197 ? -0.941 -2.688 -15.838 1.00 72.38 197 LEU A C 1
ATOM 1531 O O . LEU A 1 197 ? -0.764 -1.479 -15.682 1.00 72.38 197 LEU A O 1
ATOM 1535 N N . GLY A 1 198 ? 0.084 -3.538 -15.953 1.00 67.19 198 GLY A N 1
ATOM 1536 C CA . GLY A 1 198 ? 1.487 -3.155 -15.772 1.00 67.19 198 GLY A CA 1
ATOM 1537 C C . GLY A 1 198 ? 1.949 -1.963 -16.613 1.00 67.19 198 GLY A C 1
ATOM 1538 O O . GLY A 1 198 ? 2.565 -1.031 -16.100 1.00 67.19 198 GLY A O 1
ATOM 1539 N N . ALA A 1 199 ? 1.543 -1.921 -17.884 1.00 63.25 199 ALA A N 1
ATOM 1540 C CA . ALA A 1 199 ? 1.865 -0.818 -18.792 1.00 63.25 199 ALA A CA 1
ATOM 1541 C C . ALA A 1 199 ? 1.208 0.526 -18.407 1.00 63.25 199 ALA A C 1
ATOM 1543 O O . ALA A 1 199 ? 1.689 1.579 -18.818 1.00 63.25 199 ALA A O 1
ATOM 1544 N N . PHE A 1 200 ? 0.120 0.505 -17.630 1.00 56.31 200 PHE A N 1
ATOM 1545 C CA . PHE A 1 200 ? -0.618 1.704 -17.210 1.00 56.31 200 PHE A CA 1
ATOM 1546 C C . PHE A 1 200 ? -0.239 2.171 -15.804 1.00 56.31 200 PHE A C 1
ATOM 1548 O O . PHE A 1 200 ? -0.264 3.369 -15.531 1.00 56.31 200 PHE A O 1
ATOM 1555 N N . ALA A 1 201 ? 0.107 1.232 -14.924 1.00 60.12 201 ALA A N 1
ATOM 1556 C CA . ALA A 1 201 ? 0.512 1.500 -13.548 1.00 60.12 201 ALA A CA 1
ATOM 1557 C C . ALA A 1 201 ? 2.039 1.632 -13.383 1.00 60.12 201 ALA A C 1
ATOM 1559 O O . ALA A 1 201 ? 2.516 1.844 -12.269 1.00 60.12 201 ALA A O 1
ATOM 1560 N N . SER A 1 202 ? 2.806 1.493 -14.474 1.00 71.50 202 SER A N 1
ATOM 1561 C CA . SER A 1 202 ? 4.268 1.326 -14.449 1.00 71.50 202 SER A CA 1
ATOM 1562 C C . SER A 1 202 ? 4.696 0.224 -13.474 1.00 71.50 202 SER A C 1
ATOM 1564 O O . SER A 1 202 ? 5.678 0.366 -12.741 1.00 71.50 202 SER A O 1
ATOM 1566 N N . THR A 1 203 ? 3.913 -0.857 -13.437 1.00 80.38 203 THR A N 1
ATOM 1567 C CA . THR A 1 203 ? 4.166 -2.027 -12.603 1.00 80.38 203 THR A CA 1
ATOM 1568 C C . THR A 1 203 ? 4.617 -3.202 -13.450 1.00 80.38 203 THR A C 1
ATOM 1570 O O . THR A 1 203 ? 4.153 -3.395 -14.571 1.00 80.38 203 THR A O 1
ATOM 1573 N N . VAL A 1 204 ? 5.505 -4.020 -12.900 1.00 84.69 204 VAL A N 1
ATOM 1574 C CA . VAL A 1 204 ? 5.932 -5.273 -13.528 1.00 84.69 204 VAL A CA 1
ATOM 1575 C C . VAL A 1 204 ? 5.267 -6.458 -12.826 1.00 84.69 204 VAL A C 1
ATOM 1577 O O . VAL A 1 204 ? 5.132 -6.416 -11.599 1.00 84.69 204 VAL A O 1
ATOM 1580 N N . PRO A 1 205 ? 4.865 -7.515 -13.561 1.00 85.19 205 PRO A N 1
ATOM 1581 C CA . PRO A 1 205 ? 4.302 -8.718 -12.960 1.00 85.19 205 PRO A CA 1
ATOM 1582 C C . PRO A 1 205 ? 5.222 -9.240 -11.864 1.00 85.19 205 PRO A C 1
ATOM 1584 O O . PRO A 1 205 ? 6.428 -9.434 -12.063 1.00 85.19 205 PRO A O 1
ATOM 1587 N N . LEU A 1 206 ? 4.662 -9.399 -10.672 1.00 84.19 206 LEU A N 1
ATOM 1588 C CA . LEU A 1 206 ? 5.451 -9.656 -9.483 1.00 84.19 206 LEU A CA 1
ATOM 1589 C C . LEU A 1 206 ? 5.525 -11.162 -9.247 1.00 84.19 206 LEU A C 1
ATOM 1591 O O . LEU A 1 206 ? 4.513 -11.858 -9.269 1.00 84.19 206 LEU A O 1
ATOM 1595 N N . SER A 1 207 ? 6.721 -11.681 -8.967 1.00 87.75 207 SER A N 1
ATOM 1596 C CA . SER A 1 207 ? 6.860 -13.099 -8.635 1.00 87.75 207 SER A CA 1
ATOM 1597 C C . SER A 1 207 ? 6.051 -13.444 -7.381 1.00 87.75 207 SER A C 1
ATOM 1599 O O . SER A 1 207 ? 5.877 -12.618 -6.479 1.00 87.75 207 SER A O 1
ATOM 1601 N N . TRP A 1 208 ? 5.612 -14.700 -7.279 1.00 87.56 208 TRP A N 1
ATOM 1602 C CA . TRP A 1 208 ? 4.821 -15.161 -6.135 1.00 87.56 208 TRP A CA 1
ATOM 1603 C C . TRP A 1 208 ? 5.531 -14.906 -4.784 1.00 87.56 208 TRP A C 1
ATOM 1605 O O . TRP A 1 208 ? 4.873 -14.658 -3.778 1.00 87.56 208 TRP A O 1
ATOM 1615 N N . GLN A 1 209 ? 6.873 -14.917 -4.769 1.00 90.50 209 GLN A N 1
ATOM 1616 C CA . GLN A 1 209 ? 7.695 -14.651 -3.583 1.00 90.50 209 GLN A CA 1
ATOM 1617 C C . GLN A 1 209 ? 7.563 -13.200 -3.110 1.00 90.50 209 GLN A C 1
ATOM 1619 O O . GLN A 1 209 ? 7.385 -12.948 -1.920 1.00 90.50 209 GLN A O 1
ATOM 1624 N N . PHE A 1 210 ? 7.626 -12.244 -4.038 1.00 89.94 210 PHE A N 1
ATOM 1625 C CA . PHE A 1 210 ? 7.443 -10.825 -3.738 1.00 89.94 210 PHE A CA 1
ATOM 1626 C C . PHE A 1 210 ? 5.985 -10.503 -3.402 1.00 89.94 210 PHE A C 1
ATOM 1628 O O . PHE A 1 210 ? 5.722 -9.665 -2.539 1.00 89.94 210 PHE A O 1
ATOM 1635 N N . TRP A 1 211 ? 5.044 -11.229 -4.007 1.00 91.62 211 TRP A N 1
ATOM 1636 C CA . TRP A 1 211 ? 3.639 -11.218 -3.613 1.00 91.62 211 TRP A CA 1
ATOM 1637 C C . TRP A 1 211 ? 3.467 -11.641 -2.153 1.00 91.62 211 TRP A C 1
ATOM 1639 O O . TRP A 1 211 ? 2.958 -10.863 -1.345 1.00 91.62 211 TRP A O 1
ATOM 1649 N N . LEU A 1 212 ? 3.977 -12.818 -1.779 1.00 91.94 212 LEU A N 1
ATOM 1650 C CA . LEU A 1 212 ? 3.931 -13.304 -0.401 1.00 91.94 212 LEU A CA 1
ATOM 1651 C C . LEU A 1 212 ? 4.605 -12.320 0.560 1.00 91.94 212 LEU A C 1
ATOM 1653 O O . LEU A 1 212 ? 4.049 -12.012 1.610 1.00 91.94 212 LEU A O 1
ATOM 1657 N N . LEU A 1 213 ? 5.771 -11.790 0.192 1.00 91.06 213 LEU A N 1
ATOM 1658 C CA . LEU A 1 213 ? 6.482 -10.811 1.004 1.00 91.06 213 LEU A CA 1
ATOM 1659 C C . LEU A 1 213 ? 5.635 -9.556 1.255 1.00 91.06 213 LEU A C 1
ATOM 1661 O O . LEU A 1 213 ? 5.546 -9.106 2.394 1.00 91.06 213 LEU A O 1
ATOM 1665 N N . SER A 1 214 ? 4.986 -9.012 0.223 1.00 91.00 214 SER A N 1
ATOM 1666 C CA . SER A 1 214 ? 4.128 -7.829 0.366 1.00 91.00 214 SER A CA 1
ATOM 1667 C C . SER A 1 214 ? 2.919 -8.084 1.271 1.00 91.00 214 SER A C 1
ATOM 1669 O O . SER A 1 214 ? 2.586 -7.245 2.111 1.00 91.00 214 SER A O 1
ATOM 1671 N N . VAL A 1 215 ? 2.323 -9.278 1.185 1.00 92.06 215 VAL A N 1
ATOM 1672 C CA . VAL A 1 215 ? 1.239 -9.710 2.077 1.00 92.06 215 VAL A CA 1
ATOM 1673 C C . VAL A 1 215 ? 1.743 -9.852 3.512 1.00 92.06 215 VAL A C 1
ATOM 1675 O O . VAL A 1 215 ? 1.069 -9.402 4.434 1.00 92.06 215 VAL A O 1
ATOM 1678 N N . LEU A 1 216 ? 2.930 -10.430 3.721 1.00 92.56 216 LEU A N 1
ATOM 1679 C CA . LEU A 1 216 ? 3.538 -10.577 5.047 1.00 92.56 216 LEU A CA 1
ATOM 1680 C C . LEU A 1 216 ? 3.857 -9.222 5.683 1.00 92.56 216 LEU A C 1
ATOM 1682 O O . LEU A 1 216 ? 3.568 -9.023 6.861 1.00 92.56 216 LEU A O 1
ATOM 1686 N N . ILE A 1 217 ? 4.403 -8.284 4.908 1.00 91.12 217 ILE A N 1
ATOM 1687 C CA . ILE A 1 217 ? 4.631 -6.905 5.352 1.00 91.12 217 ILE A CA 1
ATOM 1688 C C . ILE A 1 217 ? 3.304 -6.284 5.789 1.00 91.12 217 ILE A C 1
ATOM 1690 O O . ILE A 1 217 ? 3.203 -5.798 6.912 1.00 91.12 217 ILE A O 1
ATOM 1694 N N . GLY A 1 218 ? 2.262 -6.390 4.963 1.00 87.62 218 GLY A N 1
ATOM 1695 C CA . GLY A 1 218 ? 0.924 -5.953 5.343 1.00 87.62 218 GLY A CA 1
ATOM 1696 C C . GLY A 1 218 ? 0.423 -6.629 6.623 1.00 87.62 218 GLY A C 1
ATOM 1697 O O . GLY A 1 218 ? -0.092 -5.956 7.510 1.00 87.62 218 GLY A O 1
ATOM 1698 N N . ALA A 1 219 ? 0.623 -7.936 6.783 1.00 89.12 219 ALA A N 1
ATOM 1699 C CA . ALA A 1 219 ? 0.150 -8.681 7.945 1.00 89.12 219 ALA A CA 1
ATOM 1700 C C . ALA A 1 219 ? 0.832 -8.245 9.255 1.00 89.12 219 ALA A C 1
ATOM 1702 O O . ALA A 1 219 ? 0.192 -8.274 10.308 1.00 89.12 219 ALA A O 1
ATOM 1703 N N . ILE A 1 220 ? 2.089 -7.780 9.208 1.00 90.25 220 ILE A N 1
ATOM 1704 C CA . ILE A 1 220 ? 2.815 -7.228 10.370 1.00 90.25 220 ILE A CA 1
ATOM 1705 C C . ILE A 1 220 ? 2.151 -5.944 10.902 1.00 90.25 220 ILE A C 1
ATOM 1707 O O . ILE A 1 220 ? 2.248 -5.656 12.100 1.00 90.25 220 ILE A O 1
ATOM 1711 N N . SER A 1 221 ? 1.404 -5.214 10.068 1.00 85.44 221 SER A N 1
ATOM 1712 C CA . SER A 1 221 ? 0.637 -4.041 10.513 1.00 85.44 221 SER A CA 1
ATOM 1713 C C . SER A 1 221 ? -0.406 -4.384 11.590 1.00 85.44 221 SER A C 1
ATOM 1715 O O . SER A 1 221 ? -0.694 -3.549 12.453 1.00 85.44 221 SER A O 1
ATOM 1717 N N . MET A 1 222 ? -0.917 -5.626 11.613 1.00 84.00 222 MET A N 1
ATOM 1718 C CA . MET A 1 222 ? -1.909 -6.074 12.597 1.00 84.00 222 MET A CA 1
ATOM 1719 C C . MET A 1 222 ? -1.330 -6.237 14.013 1.00 84.00 222 MET A C 1
ATOM 1721 O O . MET A 1 222 ? -1.875 -5.628 14.935 1.00 84.00 222 MET A O 1
ATOM 1725 N N . PRO A 1 223 ? -0.226 -6.979 14.248 1.00 85.25 223 PRO A N 1
ATOM 1726 C CA . PRO A 1 223 ? 0.455 -6.975 15.543 1.00 85.25 223 PRO A CA 1
ATOM 1727 C C . PRO A 1 223 ? 0.827 -5.569 16.018 1.00 85.25 223 PRO A C 1
ATOM 1729 O O . PRO A 1 223 ? 0.607 -5.234 17.183 1.00 85.25 223 PRO A O 1
ATOM 1732 N N . VAL A 1 224 ? 1.326 -4.722 15.112 1.00 85.06 224 VAL A N 1
ATOM 1733 C CA . VAL A 1 224 ? 1.647 -3.321 15.417 1.00 85.06 224 VAL A CA 1
ATOM 1734 C C . VAL A 1 224 ? 0.396 -2.568 15.871 1.00 85.06 224 VAL A C 1
ATOM 1736 O O . VAL A 1 224 ? 0.444 -1.839 16.861 1.00 85.06 224 VAL A O 1
ATOM 1739 N N . ALA A 1 225 ? -0.750 -2.797 15.231 1.00 80.00 225 ALA A N 1
ATOM 1740 C CA . ALA A 1 225 ? -2.014 -2.213 15.656 1.00 80.00 225 ALA A CA 1
ATOM 1741 C C . ALA A 1 225 ? -2.432 -2.645 17.060 1.00 80.00 225 ALA A C 1
ATOM 1743 O O . ALA A 1 225 ? -2.864 -1.814 17.860 1.00 80.00 225 ALA A O 1
ATOM 1744 N N . VAL A 1 226 ? -2.283 -3.931 17.383 1.00 81.50 226 VAL A N 1
ATOM 1745 C CA . VAL A 1 226 ? -2.584 -4.443 18.724 1.00 81.50 226 VAL A CA 1
ATOM 1746 C C . VAL A 1 226 ? -1.686 -3.764 19.757 1.00 81.50 226 VAL A C 1
ATOM 1748 O O . VAL A 1 226 ? -2.191 -3.312 20.783 1.00 81.50 226 VAL A O 1
ATOM 1751 N N . ILE A 1 227 ? -0.388 -3.621 19.477 1.00 84.06 227 ILE A N 1
ATOM 1752 C CA . ILE A 1 227 ? 0.561 -2.919 20.357 1.00 84.06 227 ILE A CA 1
ATOM 1753 C C . ILE A 1 227 ? 0.149 -1.450 20.540 1.00 84.06 227 ILE A C 1
ATOM 1755 O O . ILE A 1 227 ? 0.078 -0.969 21.669 1.00 84.06 227 ILE A O 1
ATOM 1759 N N . LEU A 1 228 ? -0.210 -0.747 19.463 1.00 79.75 228 LEU A N 1
ATOM 1760 C CA . LEU A 1 228 ? -0.682 0.641 19.529 1.00 79.75 228 LEU A CA 1
ATOM 1761 C C . LEU A 1 228 ? -1.985 0.780 20.329 1.00 79.75 228 LEU A C 1
ATOM 1763 O O . LEU A 1 228 ? -2.169 1.772 21.037 1.00 79.75 228 LEU A O 1
ATOM 1767 N N . LYS A 1 229 ? -2.879 -0.216 20.266 1.00 75.00 229 LYS A N 1
ATOM 1768 C CA . LYS A 1 229 ? -4.103 -0.268 21.082 1.00 75.00 229 LYS A CA 1
ATOM 1769 C C . LYS A 1 229 ? -3.806 -0.483 22.574 1.00 75.00 229 LYS A C 1
ATOM 1771 O O . LYS A 1 229 ? -4.611 -0.055 23.398 1.00 75.00 229 LYS A O 1
ATOM 1776 N N . ARG A 1 230 ? -2.662 -1.082 22.938 1.00 75.00 230 ARG A N 1
ATOM 1777 C CA . ARG A 1 230 ? -2.243 -1.296 24.341 1.00 75.00 230 ARG A CA 1
ATOM 1778 C C . ARG A 1 230 ? -1.716 -0.042 25.034 1.00 75.00 230 ARG A C 1
ATOM 1780 O O . ARG A 1 230 ? -1.666 -0.038 26.257 1.00 75.00 230 ARG A O 1
ATOM 1787 N N . ILE A 1 231 ? -1.334 1.000 24.296 1.00 77.69 231 ILE A N 1
ATOM 1788 C CA . ILE A 1 231 ? -0.824 2.248 24.878 1.00 77.69 231 ILE A CA 1
ATOM 1789 C C . ILE A 1 231 ? -2.010 3.032 25.453 1.00 77.69 231 ILE A C 1
ATOM 1791 O O . ILE A 1 231 ? -2.806 3.544 24.663 1.00 77.69 231 ILE A O 1
ATOM 1795 N N . PRO A 1 232 ? -2.175 3.153 26.783 1.00 69.62 232 PRO A N 1
ATOM 1796 C CA . PRO A 1 232 ? -3.275 3.917 27.352 1.00 69.62 232 PRO A CA 1
ATOM 1797 C C . PRO A 1 232 ? -3.130 5.383 26.942 1.00 69.62 232 PRO A C 1
ATOM 1799 O O . PRO A 1 232 ? -2.062 5.979 27.052 1.00 69.62 232 PRO A O 1
ATOM 1802 N N . VAL A 1 233 ? -4.207 5.960 26.418 1.00 64.69 233 VAL A N 1
ATOM 1803 C CA . VAL A 1 233 ? -4.266 7.399 26.168 1.00 64.69 233 VAL A CA 1
ATOM 1804 C C . VAL A 1 233 ? -4.967 7.995 27.359 1.00 64.69 233 VAL A C 1
ATOM 1806 O O . VAL A 1 233 ? -6.090 7.600 27.661 1.00 64.69 233 VAL A O 1
ATOM 1809 N N . GLU A 1 234 ? -4.302 8.948 28.003 1.00 57.69 234 GLU A N 1
ATOM 1810 C CA . GLU A 1 234 ? -4.920 9.846 28.966 1.00 57.69 234 GLU A CA 1
ATOM 1811 C C . GLU A 1 234 ? -6.090 10.550 28.258 1.00 57.69 234 GLU A C 1
ATOM 1813 O O . GLU A 1 234 ? -5.949 11.570 27.554 1.00 57.69 234 GLU A O 1
ATOM 1818 N N . ASN A 1 235 ? -7.279 9.970 28.405 1.00 53.31 235 ASN A N 1
ATOM 1819 C CA . ASN A 1 235 ? -8.498 10.728 28.273 1.00 53.31 235 ASN A CA 1
ATOM 1820 C C . ASN A 1 235 ? -8.332 11.817 29.316 1.00 53.31 235 ASN A C 1
ATOM 1822 O O . ASN A 1 235 ? -8.191 11.520 30.497 1.00 53.31 235 ASN A O 1
ATOM 1826 N N . LYS A 1 236 ? -8.258 13.080 28.876 1.00 43.44 236 LYS A N 1
ATOM 1827 C CA . LYS A 1 236 ? -8.477 14.172 29.815 1.00 43.44 236 LYS A CA 1
ATOM 1828 C C . LYS A 1 236 ? -9.891 13.913 30.301 1.00 43.44 236 LYS A C 1
ATOM 1830 O O . LYS A 1 236 ? -10.833 14.240 29.580 1.00 43.44 236 LYS A O 1
ATOM 1835 N N . ASN A 1 237 ? -10.003 13.224 31.437 1.00 42.69 237 ASN A N 1
ATOM 1836 C CA . ASN A 1 237 ? -11.215 13.153 32.212 1.00 42.69 237 ASN A CA 1
ATOM 1837 C C . ASN A 1 237 ? -11.678 14.586 32.258 1.00 42.69 237 ASN A 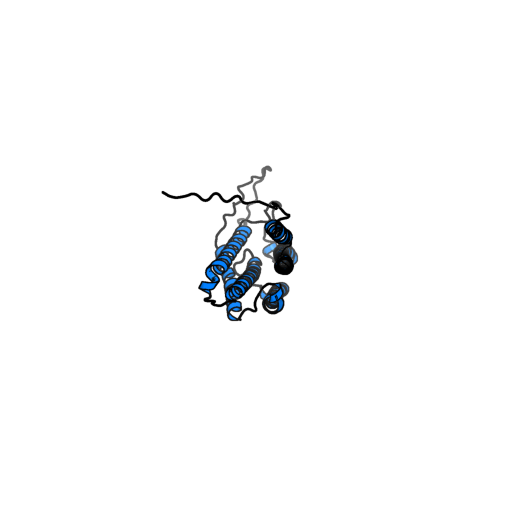C 1
ATOM 1839 O O . ASN A 1 237 ? -10.905 15.474 32.628 1.00 42.69 237 ASN A O 1
ATOM 1843 N N . THR A 1 238 ? -12.864 14.776 31.701 1.00 44.00 238 THR A N 1
ATOM 1844 C CA . THR A 1 238 ? -13.706 15.945 31.806 1.00 44.00 238 THR A CA 1
ATOM 1845 C C . THR A 1 238 ? -13.336 16.644 33.102 1.00 44.00 238 THR A C 1
ATOM 1847 O O . THR A 1 238 ? -13.718 16.194 34.179 1.00 44.00 238 THR A O 1
ATOM 1850 N N . THR A 1 239 ? -12.484 17.672 33.026 1.00 38.47 239 THR A N 1
ATOM 1851 C CA . THR A 1 239 ? -12.278 18.546 34.169 1.00 38.47 239 THR A CA 1
ATOM 1852 C C . THR A 1 239 ? -13.675 19.022 34.459 1.00 38.47 239 THR A C 1
ATOM 1854 O O . THR A 1 239 ? -14.281 19.600 33.556 1.00 38.47 239 THR A O 1
ATOM 1857 N N . ASN A 1 240 ? -14.181 18.633 35.628 1.00 42.12 240 ASN A N 1
ATOM 1858 C CA . ASN A 1 240 ? -15.454 19.009 36.209 1.00 42.12 240 ASN A CA 1
ATOM 1859 C C . ASN A 1 240 ? -15.898 20.357 35.630 1.00 42.12 240 ASN A C 1
ATOM 1861 O O . ASN A 1 240 ? -15.492 21.416 36.105 1.00 42.12 240 ASN A O 1
ATOM 1865 N N . LYS A 1 241 ? -16.669 20.333 34.540 1.00 40.06 241 LYS A N 1
ATOM 1866 C CA . LYS A 1 241 ? -17.450 21.499 34.176 1.00 40.06 241 LYS A CA 1
ATOM 1867 C C . LYS A 1 241 ? -18.635 21.353 35.096 1.00 40.06 241 LYS A C 1
ATOM 1869 O O . LYS A 1 241 ? -19.593 20.673 34.746 1.00 40.06 241 LYS A O 1
ATOM 1874 N N . GLN A 1 242 ? -18.496 21.909 36.302 1.00 41.94 242 GLN A N 1
ATOM 1875 C CA . GLN A 1 242 ? -19.654 22.318 37.077 1.00 41.94 242 GLN A CA 1
ATOM 1876 C C . GLN A 1 242 ? -20.591 22.985 36.076 1.00 41.94 242 GLN A C 1
ATOM 1878 O O . GLN A 1 242 ? -20.230 23.983 35.444 1.00 41.94 242 GLN A O 1
ATOM 1883 N N . HIS A 1 243 ? -21.733 22.350 35.832 1.00 45.06 243 HIS A N 1
ATOM 1884 C CA . HIS A 1 243 ? -22.801 23.011 35.116 1.00 45.06 243 HIS A CA 1
ATOM 1885 C C . HIS A 1 243 ? -23.093 24.297 35.893 1.00 45.06 243 HIS A C 1
ATOM 1887 O O . HIS A 1 243 ? -23.176 24.278 37.121 1.00 45.06 243 HIS A O 1
ATOM 1893 N N . HIS A 1 244 ? -23.238 25.418 35.188 1.00 50.88 244 HIS A N 1
ATOM 1894 C CA . HIS A 1 244 ? -23.616 26.710 35.776 1.00 50.88 244 HIS A CA 1
ATOM 1895 C C . HIS A 1 244 ? -25.006 26.674 36.455 1.00 50.88 244 HIS A C 1
ATOM 1897 O O . HIS A 1 244 ? -25.461 27.675 36.998 1.00 50.88 244 HIS A O 1
ATOM 1903 N N . ASP A 1 245 ? -25.661 25.514 36.430 1.00 60.41 245 ASP A N 1
ATOM 1904 C CA . ASP A 1 245 ? -27.064 25.287 36.732 1.00 60.41 245 ASP A CA 1
ATOM 1905 C C . ASP A 1 245 ? -27.270 24.831 38.192 1.00 60.41 245 ASP A C 1
ATOM 1907 O O . ASP A 1 245 ? -28.399 24.588 38.603 1.00 60.41 245 ASP A O 1
ATOM 1911 N N . GLY A 1 246 ? -26.196 24.712 38.990 1.00 46.94 246 GLY A N 1
ATOM 1912 C CA . GLY A 1 246 ? -26.273 24.432 40.432 1.00 46.94 246 GLY A CA 1
ATOM 1913 C C . GLY A 1 246 ? -26.681 23.003 40.812 1.00 46.94 246 GLY A C 1
ATOM 1914 O O . GLY A 1 246 ? -26.929 22.744 41.986 1.00 46.94 246 GLY A O 1
ATOM 1915 N N . TYR A 1 247 ? -26.733 22.078 39.850 1.00 48.31 247 TYR A N 1
ATOM 1916 C CA . TYR A 1 247 ? -27.007 20.662 40.094 1.00 48.31 247 TYR A CA 1
ATOM 1917 C C . TYR A 1 247 ? -25.733 19.824 39.968 1.00 48.31 247 TYR A C 1
ATOM 1919 O O . TYR A 1 247 ? -25.005 19.928 38.977 1.00 48.31 247 TYR A O 1
ATOM 1927 N N . ASP A 1 248 ? -25.498 18.958 40.955 1.00 54.06 248 ASP A N 1
ATOM 1928 C CA . ASP A 1 248 ? -24.455 17.938 40.892 1.00 54.06 248 ASP A CA 1
ATOM 1929 C C . ASP A 1 248 ? -24.829 16.850 39.877 1.00 54.06 248 ASP A C 1
ATOM 1931 O O . ASP A 1 248 ? -25.988 16.442 39.756 1.00 54.06 248 ASP A O 1
ATOM 1935 N N . ALA A 1 249 ? -23.835 16.358 39.136 1.00 55.47 249 ALA A N 1
ATOM 1936 C CA . ALA A 1 249 ? -24.033 15.225 38.245 1.00 55.47 249 ALA A CA 1
ATOM 1937 C C . ALA A 1 249 ? -24.372 13.979 39.076 1.00 55.47 249 ALA A C 1
ATOM 1939 O O . ALA A 1 249 ? -23.635 13.620 39.995 1.00 55.47 249 ALA A O 1
ATOM 1940 N N . LEU A 1 250 ? -25.477 13.308 38.739 1.00 55.75 250 LEU A N 1
ATOM 1941 C CA . LEU A 1 250 ? -25.853 12.059 39.396 1.00 55.75 250 LEU A CA 1
ATOM 1942 C C . LEU A 1 250 ? -24.714 11.030 39.263 1.00 55.75 250 LEU A C 1
ATOM 1944 O O . LEU A 1 250 ? -24.136 10.892 38.174 1.00 55.75 250 LEU A O 1
ATOM 1948 N N . PRO A 1 251 ? -24.383 10.305 40.348 1.00 50.34 251 PRO A N 1
ATOM 1949 C CA . PRO A 1 251 ? -23.295 9.341 40.346 1.00 50.34 251 PRO A CA 1
ATOM 1950 C C . PRO A 1 251 ? -23.527 8.298 39.251 1.00 50.34 251 PRO A C 1
ATOM 1952 O O . PRO A 1 251 ? -24.551 7.620 39.190 1.00 50.34 251 PRO A O 1
ATOM 1955 N N . SER A 1 252 ? -22.566 8.213 38.337 1.00 52.91 252 SER A N 1
ATOM 1956 C CA . SER A 1 252 ? -22.619 7.329 37.176 1.00 52.91 252 SER A CA 1
ATOM 1957 C C . SER A 1 252 ? -22.043 5.965 37.553 1.00 52.91 252 SER A C 1
ATOM 1959 O O . SER A 1 252 ? -20.883 5.682 37.265 1.00 52.91 252 SER A O 1
ATOM 1961 N N . GLY A 1 253 ? -22.822 5.125 38.234 1.00 55.84 253 GLY A N 1
ATOM 1962 C CA . GLY A 1 253 ? -22.394 3.763 38.558 1.00 55.84 253 GLY A CA 1
ATOM 1963 C C . GLY A 1 253 ? -23.269 3.060 39.598 1.00 55.84 253 GLY A C 1
ATOM 1964 O O . GLY A 1 253 ? -23.998 3.729 40.330 1.00 55.84 253 GLY A O 1
ATOM 1965 N N . PRO A 1 254 ? -23.225 1.716 39.657 1.00 49.44 254 PRO A N 1
ATOM 1966 C CA . PRO A 1 254 ? -24.100 0.904 40.491 1.00 49.44 254 PRO A CA 1
ATOM 1967 C C . PRO A 1 254 ? -23.576 0.869 41.932 1.00 49.44 254 PRO A C 1
ATOM 1969 O O . PRO A 1 254 ? -23.061 -0.140 42.388 1.00 49.44 254 PRO A O 1
ATOM 1972 N N . GLU A 1 255 ? -23.692 1.985 42.641 1.00 47.22 255 GLU A N 1
ATOM 1973 C CA . GLU A 1 255 ? -23.555 2.040 44.109 1.00 47.22 255 GLU A CA 1
ATOM 1974 C C . GLU A 1 255 ? -24.943 2.161 44.775 1.00 47.22 255 GLU A C 1
ATOM 1976 O O . GLU A 1 255 ? -25.078 2.564 45.924 1.00 47.22 255 GLU A O 1
ATOM 1981 N N . LEU A 1 256 ? -26.006 1.827 44.032 1.00 48.91 256 LEU A N 1
ATOM 1982 C CA . LEU A 1 256 ? -27.393 1.796 44.500 1.00 48.91 256 LEU A CA 1
ATOM 1983 C C . LEU A 1 256 ? -28.076 0.501 44.034 1.00 48.91 256 LEU A C 1
ATOM 1985 O O . LEU A 1 256 ? -29.038 0.532 43.267 1.00 48.91 256 LEU A O 1
ATOM 1989 N N . ALA A 1 257 ? -27.525 -0.633 44.464 1.00 35.12 257 ALA A N 1
ATOM 1990 C CA . ALA A 1 257 ? -28.214 -1.917 44.602 1.00 35.12 257 ALA A CA 1
ATOM 1991 C C . ALA A 1 257 ? -27.451 -2.790 45.603 1.00 35.12 257 ALA A C 1
ATOM 1993 O O . ALA A 1 257 ? -26.222 -2.933 45.419 1.00 35.12 257 ALA A O 1
#